Protein AF-A0A7V5APV3-F1 (afdb_monomer)

Radius of gyration: 36.79 Å; Cα contacts (8 Å, |Δi|>4): 533; chains: 1; bounding box: 83×52×108 Å

Nearest PDB structures (foldseek):
  2hsb-assembly1_A  TM=5.739E-01  e=4.051E-02  Archaeoglobus fulgidus
  3agt-assembly1_A  TM=6.136E-01  e=3.868E-01  Nitratidesulfovibrio vulgaris
  3waq-assembly1_A  TM=5.981E-01  e=8.206E-01  Nitratidesulfovibrio vulgaris str. Hildenborough

Solvent-accessible surface area (backbone atoms only — not comparable to full-atom values): 19950 Å² total; per-residue (Å²): 120,49,81,63,59,71,47,81,44,64,45,82,91,48,96,58,36,32,39,34,35,44,35,33,34,39,30,42,55,37,34,42,39,83,76,46,56,50,42,31,35,22,40,78,89,66,48,79,50,30,54,42,42,68,48,90,61,64,93,84,66,85,83,58,78,43,55,48,53,100,64,83,89,46,79,38,81,44,75,47,44,30,37,28,60,44,51,70,71,39,51,54,50,50,50,59,52,16,63,52,33,95,75,36,38,44,51,36,22,37,36,35,35,38,35,29,43,31,49,44,24,31,52,42,83,43,79,81,77,80,62,64,89,92,52,87,62,76,95,65,64,60,81,96,43,67,88,61,79,92,82,90,78,88,88,45,89,95,79,55,77,84,88,68,76,44,77,45,79,34,30,79,95,44,96,54,46,66,45,81,46,77,49,76,42,80,58,50,73,42,76,43,52,32,68,51,42,53,70,60,33,26,56,58,55,66,75,48,87,80,85,88,77,91,78,66,78,75,83,81,82,78,81,56,72,69,40,54,38,50,48,53,30,50,56,31,50,53,51,23,49,57,28,54,46,73,64,39,29,52,56,24,38,37,38,46,27,58,32,29,49,48,52,53,78,38,47,71,61,51,39,52,51,44,37,72,72,71,42,56,67,67,64,34,52,53,52,53,53,47,40,50,51,51,29,57,54,23,47,60,69,67,45,62,49,46,100,84,70,43,75,47,82,84,78,80,58,46,67,68,57,27,52,50,52,52,52,50,52,52,51,51,54,32,52,53,49,55,48,52,56,51,59,63,70,75,107

Structure (mmCIF, N/CA/C/O backbone):
data_AF-A0A7V5APV3-F1
#
_entry.id   AF-A0A7V5APV3-F1
#
loop_
_atom_site.group_PDB
_atom_site.id
_atom_site.type_symbol
_atom_site.label_atom_id
_atom_site.label_alt_id
_atom_site.label_comp_id
_atom_site.label_asym_id
_atom_site.label_entity_id
_atom_site.label_seq_id
_atom_site.pdbx_PDB_ins_code
_atom_site.Cartn_x
_atom_site.Cartn_y
_atom_site.Cartn_z
_atom_site.occupancy
_atom_site.B_iso_or_equiv
_atom_site.auth_seq_id
_atom_site.auth_comp_id
_atom_site.auth_asym_id
_atom_site.auth_atom_id
_atom_site.pdbx_PDB_model_num
ATOM 1 N N . MET A 1 1 ? 20.517 7.720 -19.952 1.00 84.81 1 MET A N 1
ATOM 2 C CA . MET A 1 1 ? 19.1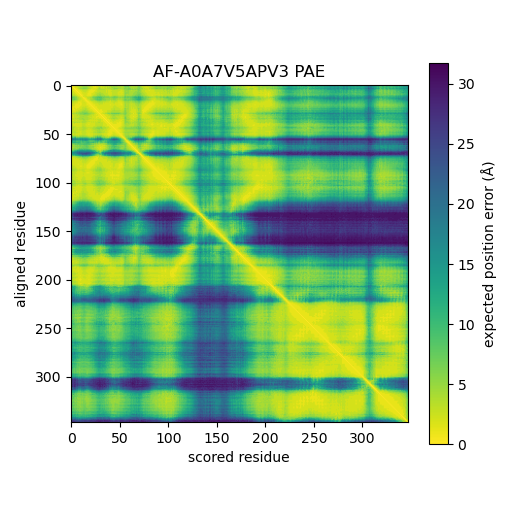42 7.459 -19.477 1.00 84.81 1 MET A CA 1
ATOM 3 C C . MET A 1 1 ? 18.972 7.798 -17.995 1.00 84.81 1 MET A C 1
ATOM 5 O O . MET A 1 1 ? 19.809 7.408 -17.184 1.00 84.81 1 MET A O 1
ATOM 9 N N . GLN A 1 2 ? 17.878 8.473 -17.630 1.00 90.31 2 GLN A N 1
ATOM 10 C CA . GLN A 1 2 ? 17.486 8.760 -16.244 1.00 90.31 2 GLN A CA 1
ATOM 11 C C . GLN A 1 2 ? 16.042 8.315 -15.985 1.00 90.31 2 GLN A C 1
ATOM 13 O O . GLN A 1 2 ? 15.159 8.560 -16.799 1.00 90.31 2 GLN A O 1
ATOM 18 N N . ILE A 1 3 ? 15.804 7.683 -14.834 1.00 89.62 3 ILE A N 1
ATOM 19 C CA . ILE A 1 3 ? 14.466 7.274 -14.383 1.00 89.62 3 ILE A CA 1
ATOM 20 C C . ILE A 1 3 ? 13.898 8.380 -13.492 1.00 89.62 3 ILE A C 1
ATOM 22 O O . ILE A 1 3 ? 14.496 8.728 -12.468 1.00 89.62 3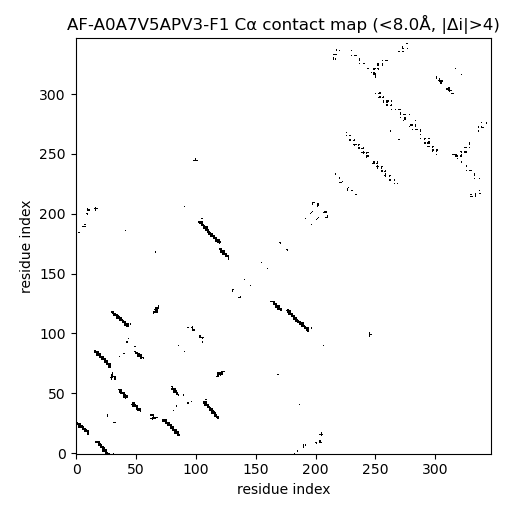 ILE A O 1
ATOM 26 N N . GLY A 1 4 ? 12.762 8.931 -13.906 1.00 89.56 4 GLY A N 1
ATOM 27 C CA . GLY A 1 4 ? 12.052 10.024 -13.258 1.00 89.56 4 GLY A CA 1
ATOM 28 C C . GLY A 1 4 ? 10.973 9.548 -12.285 1.00 89.56 4 GLY A C 1
ATOM 29 O O . GLY A 1 4 ? 11.208 8.680 -11.437 1.00 89.56 4 GLY A O 1
ATOM 30 N N . LYS A 1 5 ? 9.803 10.189 -12.371 1.00 91.81 5 LYS A N 1
ATOM 31 C CA . LYS A 1 5 ? 8.637 9.918 -11.526 1.00 91.81 5 LYS A CA 1
ATOM 32 C C . LYS A 1 5 ? 7.998 8.572 -11.889 1.00 91.81 5 LYS A C 1
ATOM 34 O O . LYS A 1 5 ? 8.018 8.161 -13.046 1.00 91.81 5 LYS A O 1
ATOM 39 N N . ILE A 1 6 ? 7.424 7.916 -10.883 1.00 94.25 6 ILE A N 1
ATOM 40 C CA . ILE A 1 6 ? 6.601 6.715 -11.035 1.00 94.25 6 ILE A CA 1
ATOM 41 C C . ILE A 1 6 ? 5.234 7.013 -10.424 1.00 94.25 6 ILE A C 1
ATOM 43 O O . ILE A 1 6 ? 5.159 7.433 -9.269 1.00 94.25 6 ILE A O 1
ATOM 47 N N . GLU A 1 7 ? 4.169 6.798 -11.189 1.00 94.44 7 GLU A N 1
ATOM 48 C CA . GLU A 1 7 ? 2.787 6.883 -10.711 1.00 94.44 7 GLU A CA 1
ATOM 49 C C . GLU A 1 7 ? 2.129 5.507 -10.768 1.00 94.44 7 GLU A C 1
ATOM 51 O O . GLU A 1 7 ? 2.224 4.831 -11.788 1.00 94.44 7 GLU A O 1
ATOM 56 N N . ALA A 1 8 ? 1.456 5.101 -9.692 1.00 95.81 8 ALA A N 1
ATOM 57 C CA . ALA A 1 8 ? 0.653 3.881 -9.651 1.00 95.81 8 ALA A CA 1
ATOM 58 C C . ALA A 1 8 ? -0.830 4.209 -9.842 1.00 95.81 8 ALA A C 1
ATOM 60 O O . ALA A 1 8 ? -1.296 5.235 -9.345 1.00 95.81 8 ALA A O 1
ATOM 61 N N . LYS A 1 9 ? -1.550 3.340 -10.560 1.00 95.38 9 LYS A N 1
ATOM 62 C CA . LYS A 1 9 ? -3.002 3.411 -10.795 1.00 95.38 9 LYS A CA 1
ATOM 63 C C . LYS A 1 9 ? -3.587 1.991 -10.866 1.00 95.38 9 LYS A C 1
ATOM 65 O O . LYS A 1 9 ? -2.899 1.089 -11.351 1.00 95.38 9 LYS A O 1
ATOM 70 N N . PRO A 1 10 ? -4.827 1.749 -10.413 1.00 95.38 10 PRO A N 1
ATOM 71 C CA . PRO A 1 10 ? -5.500 0.474 -10.643 1.00 95.38 10 PRO A CA 1
ATOM 72 C C . PRO A 1 10 ? -6.002 0.382 -12.095 1.00 95.38 10 PRO A C 1
ATOM 74 O O . PRO A 1 10 ? -6.297 1.396 -12.729 1.00 95.38 10 PRO A O 1
ATOM 77 N N . VAL A 1 11 ? -6.108 -0.830 -12.643 1.00 94.06 11 VAL A N 1
ATOM 78 C CA . VAL A 1 11 ? -6.676 -1.060 -13.985 1.00 94.06 11 VAL A CA 1
ATOM 79 C C . VAL A 1 11 ? -8.182 -1.334 -13.877 1.00 94.06 11 VAL A C 1
ATOM 81 O O . VAL A 1 11 ? -8.594 -2.423 -13.490 1.00 94.06 11 VAL A O 1
ATOM 84 N N . GLU A 1 12 ? -9.016 -0.358 -14.248 1.00 89.00 12 GLU A N 1
ATOM 85 C CA . GLU A 1 12 ? -10.479 -0.384 -14.027 1.00 89.00 12 GLU A CA 1
ATOM 86 C C . GLU A 1 12 ? -11.248 -1.444 -14.841 1.00 89.00 12 GLU A C 1
ATOM 88 O O . GLU A 1 12 ? -12.328 -1.870 -14.439 1.00 89.00 12 GLU A O 1
ATOM 93 N N . ASN A 1 13 ? -10.698 -1.905 -15.968 1.00 86.25 13 ASN A N 1
ATOM 94 C CA . ASN A 1 13 ? -11.371 -2.820 -16.902 1.00 86.25 13 ASN A CA 1
ATOM 95 C C . ASN A 1 13 ? -10.676 -4.184 -17.009 1.00 86.25 13 ASN A C 1
ATOM 97 O O . ASN A 1 13 ? -10.605 -4.764 -18.094 1.00 86.25 13 ASN A O 1
ATOM 101 N N . SER A 1 14 ? -10.149 -4.697 -15.895 1.00 86.38 14 SER A N 1
ATOM 102 C CA . SER A 1 14 ? -9.529 -6.022 -15.847 1.00 86.38 14 SER A CA 1
ATOM 103 C C . SER A 1 14 ? -10.345 -7.007 -15.011 1.00 86.38 14 SER A C 1
ATOM 105 O O . SER A 1 14 ? -10.949 -6.665 -13.994 1.00 86.38 14 SER A O 1
ATOM 107 N N . ILE A 1 15 ? -10.389 -8.265 -15.459 1.00 85.75 15 ILE A N 1
ATOM 108 C CA . ILE A 1 15 ? -10.985 -9.358 -14.676 1.00 85.75 15 ILE A CA 1
ATOM 109 C C . ILE A 1 15 ? -10.107 -9.648 -13.456 1.00 85.75 15 ILE A C 1
ATOM 111 O O . ILE A 1 15 ? -10.636 -9.909 -12.371 1.00 85.75 15 ILE A O 1
ATOM 115 N N . ASN A 1 16 ? -8.788 -9.593 -13.653 1.00 87.88 16 ASN A N 1
ATOM 116 C CA . ASN A 1 16 ? -7.793 -9.817 -12.620 1.00 87.88 16 ASN A CA 1
ATOM 117 C C . ASN A 1 16 ? -7.399 -8.476 -11.989 1.00 87.88 16 ASN A C 1
ATOM 119 O O . ASN A 1 16 ? -7.243 -7.494 -12.711 1.00 87.88 16 ASN A O 1
ATOM 123 N N . PRO A 1 17 ? -7.197 -8.413 -10.665 1.00 93.56 17 PRO A N 1
ATOM 124 C CA . PRO A 1 17 ? -6.637 -7.228 -10.033 1.00 93.56 17 PRO A CA 1
ATOM 125 C C . PRO A 1 17 ? -5.263 -6.905 -10.629 1.00 93.56 17 PRO A C 1
ATOM 127 O O . PRO A 1 17 ? -4.337 -7.711 -10.559 1.00 93.56 17 PRO A O 1
ATOM 130 N N . GLU A 1 18 ? -5.126 -5.731 -11.233 1.00 94.81 18 GLU A N 1
ATOM 131 C CA . GLU A 1 18 ? -3.910 -5.313 -11.928 1.00 94.81 18 GLU A CA 1
ATOM 132 C C . GLU A 1 18 ? -3.555 -3.880 -11.541 1.00 94.81 18 GLU A C 1
ATOM 134 O O . GLU A 1 18 ? -4.399 -2.981 -11.559 1.00 94.81 18 GLU A O 1
ATOM 139 N N . MET A 1 19 ? -2.286 -3.665 -11.199 1.00 94.81 19 MET A N 1
ATOM 140 C CA . MET A 1 19 ? -1.720 -2.333 -11.012 1.00 94.81 19 MET A CA 1
ATOM 141 C C . MET A 1 19 ? -0.978 -1.901 -12.266 1.00 94.81 19 MET A C 1
ATOM 143 O O . MET A 1 19 ? -0.134 -2.636 -12.769 1.00 94.81 19 MET A O 1
ATOM 147 N N . MET A 1 20 ? -1.238 -0.688 -12.732 1.00 95.19 20 MET A N 1
ATOM 148 C CA . MET A 1 20 ? -0.465 -0.031 -13.775 1.00 95.19 20 MET A CA 1
ATOM 149 C C . MET A 1 20 ? 0.500 0.969 -13.141 1.00 95.19 20 MET A C 1
ATOM 151 O O . MET A 1 20 ? 0.112 1.750 -12.272 1.00 95.19 20 MET A O 1
ATOM 155 N N . PHE A 1 21 ? 1.741 0.974 -13.613 1.00 94.81 21 PHE A N 1
ATOM 156 C CA . PHE A 1 21 ? 2.737 1.975 -13.262 1.00 94.81 21 PHE A CA 1
ATOM 157 C C . PHE A 1 21 ? 3.137 2.761 -14.505 1.00 94.81 21 PHE A C 1
ATOM 159 O O . PHE A 1 21 ? 3.535 2.180 -15.515 1.00 94.81 21 PHE A O 1
ATOM 166 N N . GLU A 1 22 ? 3.044 4.083 -14.419 1.00 94.19 22 GLU A N 1
ATOM 167 C CA . GLU A 1 22 ? 3.529 5.014 -15.434 1.00 94.19 22 GLU A CA 1
ATOM 168 C C . GLU A 1 22 ? 4.912 5.511 -15.000 1.00 94.19 22 GLU A C 1
ATOM 170 O O . GLU A 1 22 ? 5.047 6.185 -13.978 1.00 94.19 22 GLU A O 1
ATOM 175 N N . ILE A 1 23 ? 5.945 5.123 -15.749 1.00 93.31 23 ILE A N 1
ATOM 176 C CA . ILE A 1 23 ? 7.352 5.396 -15.445 1.00 93.31 23 ILE A CA 1
ATOM 177 C C . ILE A 1 23 ? 7.867 6.449 -16.423 1.00 93.31 23 ILE A C 1
ATOM 179 O O . ILE A 1 23 ? 7.938 6.206 -17.628 1.00 93.31 23 ILE A O 1
ATOM 183 N N . GLU A 1 24 ? 8.265 7.608 -15.905 1.00 93.19 24 GLU A N 1
ATOM 184 C CA . GLU A 1 24 ? 8.941 8.635 -16.696 1.00 93.19 24 GLU A CA 1
ATOM 185 C C . GLU A 1 24 ? 10.408 8.242 -16.912 1.00 93.19 24 GLU A C 1
ATOM 187 O O . GLU A 1 24 ? 11.147 7.992 -15.956 1.00 93.19 24 GLU A O 1
ATOM 192 N N . ILE A 1 25 ? 10.846 8.209 -18.168 1.00 92.12 25 ILE A N 1
ATOM 193 C CA . ILE A 1 25 ? 12.237 7.973 -18.550 1.00 92.12 25 ILE A CA 1
ATOM 194 C C . ILE A 1 25 ? 12.716 9.119 -19.429 1.00 92.12 25 ILE A C 1
ATOM 196 O O . ILE A 1 25 ? 12.113 9.421 -20.455 1.00 92.12 25 ILE A O 1
ATOM 200 N N . THR A 1 26 ? 13.842 9.716 -19.052 1.00 94.00 26 THR A N 1
ATOM 201 C CA . THR A 1 26 ? 14.566 10.670 -19.891 1.00 94.00 26 THR A CA 1
ATOM 202 C C . THR A 1 26 ? 15.670 9.939 -20.646 1.00 94.00 26 THR A C 1
ATOM 204 O O . THR A 1 26 ? 16.541 9.306 -20.034 1.00 94.00 26 THR A O 1
ATOM 207 N N . ILE A 1 27 ? 15.639 10.038 -21.971 1.00 92.19 27 ILE A N 1
ATOM 208 C CA . ILE A 1 27 ? 16.620 9.455 -22.889 1.00 92.19 27 ILE A CA 1
ATOM 209 C C . ILE A 1 27 ? 17.354 10.550 -23.661 1.00 92.19 27 ILE A C 1
ATOM 211 O O . ILE A 1 27 ? 16.855 11.665 -23.821 1.00 92.19 27 ILE A O 1
ATOM 215 N N . GLN A 1 28 ? 18.538 10.220 -24.167 1.00 91.81 28 GLN A N 1
ATOM 216 C CA . GLN A 1 28 ? 19.204 11.034 -25.183 1.00 91.81 28 GLN A CA 1
ATOM 217 C C . GLN A 1 28 ? 18.581 10.728 -26.549 1.00 91.81 28 GLN A C 1
ATOM 219 O 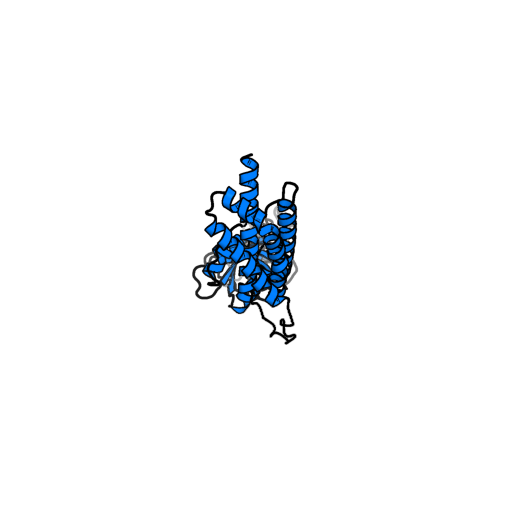O . GLN A 1 28 ? 18.763 9.634 -27.093 1.00 91.81 28 GLN A O 1
ATOM 224 N N . LYS A 1 29 ? 17.836 11.688 -27.101 1.00 89.81 29 LYS A N 1
ATOM 225 C CA . LYS A 1 29 ? 17.100 11.530 -28.358 1.00 89.81 29 LYS A CA 1
ATOM 226 C C . LYS A 1 29 ? 18.050 11.168 -29.495 1.00 89.81 29 LYS A C 1
ATOM 228 O O . LYS A 1 29 ? 19.083 11.809 -29.676 1.00 89.81 29 LYS A O 1
ATOM 233 N N . GLY A 1 30 ? 17.706 10.128 -30.251 1.00 88.75 30 GLY A N 1
ATOM 234 C CA . GLY A 1 30 ? 18.542 9.620 -31.339 1.00 88.75 30 GLY A CA 1
ATOM 235 C C . GLY A 1 30 ? 19.746 8.787 -30.885 1.00 88.75 30 GLY A C 1
ATOM 236 O O . GLY A 1 30 ? 20.433 8.231 -31.730 1.00 88.75 30 GLY A O 1
ATOM 237 N N . TYR A 1 31 ? 20.030 8.666 -29.587 1.00 90.44 31 TYR A N 1
ATOM 238 C CA . TYR A 1 31 ? 21.227 7.964 -29.100 1.00 90.44 31 TYR A CA 1
ATOM 239 C C . TYR A 1 31 ? 20.927 6.835 -28.125 1.00 90.44 31 TYR A C 1
ATOM 241 O O . TYR A 1 31 ? 21.751 5.933 -27.988 1.00 90.44 31 TYR A O 1
ATOM 249 N N . GLU A 1 32 ? 19.769 6.870 -27.473 1.00 91.69 32 GLU A N 1
ATOM 250 C CA . GLU A 1 32 ? 19.306 5.863 -26.527 1.00 91.69 32 GLU A CA 1
ATOM 251 C C . GLU A 1 32 ? 17.876 5.445 -26.889 1.00 91.69 32 GLU A C 1
ATOM 253 O O . GLU A 1 32 ? 16.998 6.294 -27.022 1.00 91.69 32 GLU A O 1
ATOM 258 N N . VAL A 1 33 ? 17.627 4.140 -27.006 1.00 91.94 33 VAL A N 1
ATOM 259 C CA . VAL A 1 33 ? 16.283 3.582 -27.222 1.00 91.94 33 VAL A CA 1
ATOM 260 C C . VAL A 1 33 ? 15.994 2.530 -26.151 1.00 91.94 33 VAL A C 1
ATOM 262 O O . VAL A 1 33 ? 16.724 1.540 -26.078 1.00 91.94 33 VAL A O 1
ATOM 265 N N . PRO A 1 34 ? 14.966 2.700 -25.301 1.00 91.50 34 PRO A N 1
ATOM 266 C CA . PRO A 1 34 ? 14.542 1.653 -24.380 1.00 91.50 34 PRO A CA 1
ATOM 267 C C . PRO A 1 34 ? 13.943 0.484 -25.170 1.00 91.50 34 PRO A C 1
ATOM 269 O O . PRO A 1 34 ? 13.130 0.683 -26.068 1.00 91.50 34 PRO A O 1
ATOM 272 N N . LEU A 1 35 ? 14.381 -0.730 -24.847 1.00 89.94 35 LEU A N 1
ATOM 273 C CA . LEU A 1 35 ? 13.960 -1.972 -25.499 1.00 89.94 35 LEU A CA 1
ATOM 274 C C . LEU A 1 35 ? 13.045 -2.822 -24.624 1.00 89.94 35 LEU A C 1
ATOM 276 O O . LEU A 1 35 ? 12.226 -3.566 -25.147 1.00 89.94 35 LEU A O 1
ATOM 280 N N . GLU A 1 36 ? 13.275 -2.796 -23.314 1.00 90.19 36 GLU A N 1
ATOM 281 C CA . GLU A 1 36 ? 12.574 -3.655 -22.366 1.00 90.19 36 GLU A CA 1
ATOM 282 C C . GLU A 1 36 ? 12.618 -3.027 -20.978 1.00 90.19 36 GLU A C 1
ATOM 284 O O . GLU A 1 36 ? 13.672 -2.548 -20.537 1.00 90.19 36 GLU A O 1
ATOM 289 N N . ILE A 1 37 ? 11.499 -3.107 -20.263 1.00 92.25 37 ILE A N 1
ATOM 290 C CA . ILE A 1 37 ? 11.462 -2.935 -18.811 1.00 92.25 37 ILE A CA 1
ATOM 291 C C . ILE A 1 37 ? 11.057 -4.250 -18.155 1.00 92.25 37 ILE A C 1
ATOM 293 O O . ILE A 1 37 ? 9.975 -4.775 -18.412 1.00 92.25 37 ILE A O 1
ATOM 297 N N . ALA A 1 38 ? 11.896 -4.749 -17.248 1.00 93.12 38 ALA A N 1
ATOM 298 C CA . ALA A 1 38 ? 11.608 -5.962 -16.493 1.00 93.12 38 ALA A CA 1
ATOM 299 C C . ALA A 1 38 ? 11.994 -5.812 -15.021 1.00 93.12 38 ALA A C 1
ATOM 301 O O . ALA A 1 38 ? 12.966 -5.144 -14.664 1.00 93.12 38 ALA A O 1
ATOM 302 N N . GLY A 1 39 ? 11.217 -6.448 -14.148 1.00 95.44 39 GLY A N 1
ATOM 303 C CA . GLY A 1 39 ? 11.386 -6.309 -12.710 1.00 95.44 39 GLY A CA 1
ATOM 304 C C . GLY A 1 39 ? 10.224 -6.866 -11.905 1.00 95.44 39 GLY A C 1
ATOM 305 O O . GLY A 1 39 ? 9.447 -7.708 -12.367 1.00 95.44 39 GLY A O 1
ATOM 306 N N . CYS A 1 40 ? 10.102 -6.382 -10.677 1.00 96.94 40 CYS A N 1
ATOM 307 C CA . CYS A 1 40 ? 9.052 -6.780 -9.760 1.00 96.94 40 CYS A CA 1
ATOM 308 C C . CYS A 1 40 ? 8.629 -5.648 -8.827 1.00 96.94 40 CYS A C 1
ATOM 310 O O . CYS A 1 40 ? 9.344 -4.666 -8.620 1.00 96.94 40 CYS A O 1
ATOM 312 N N . ILE A 1 41 ? 7.442 -5.825 -8.259 1.00 97.44 41 ILE A N 1
ATOM 313 C CA . ILE A 1 41 ? 6.944 -5.012 -7.161 1.00 97.44 41 ILE A CA 1
ATOM 314 C C . ILE A 1 41 ? 7.196 -5.769 -5.862 1.00 97.44 41 ILE A C 1
ATOM 316 O O . ILE A 1 41 ? 6.931 -6.974 -5.757 1.00 97.44 41 ILE A O 1
ATOM 320 N N . LEU A 1 42 ? 7.701 -5.040 -4.879 1.00 97.44 42 LEU A N 1
ATOM 321 C CA . LEU A 1 42 ? 7.946 -5.489 -3.523 1.00 97.44 42 LEU A CA 1
ATOM 322 C C . LEU A 1 42 ? 7.003 -4.751 -2.567 1.00 97.44 42 LEU A C 1
ATOM 324 O O . LEU A 1 42 ? 6.735 -3.561 -2.746 1.00 97.44 42 LEU A O 1
ATOM 328 N N . SER A 1 43 ? 6.533 -5.445 -1.540 1.00 96.62 43 SER A N 1
ATOM 329 C CA . SER A 1 43 ? 5.856 -4.851 -0.388 1.00 96.62 43 SER A CA 1
ATOM 330 C C . SER A 1 43 ? 6.844 -4.137 0.543 1.00 96.62 43 SER A C 1
ATOM 332 O O . SER A 1 43 ? 8.065 -4.236 0.381 1.00 96.62 43 SER A O 1
ATOM 334 N N . GLU A 1 44 ? 6.322 -3.414 1.536 1.00 94.25 44 GLU A N 1
ATOM 335 C CA . GLU A 1 44 ? 7.119 -2.674 2.524 1.00 94.25 44 GLU A CA 1
ATOM 336 C C . GLU A 1 44 ? 8.143 -3.553 3.267 1.00 94.25 44 GLU A C 1
ATOM 338 O O . GLU A 1 44 ? 9.282 -3.141 3.495 1.00 94.25 44 GLU A O 1
ATOM 343 N N . ASP A 1 45 ? 7.778 -4.800 3.565 1.00 95.25 45 ASP A N 1
ATOM 344 C CA . ASP A 1 45 ? 8.639 -5.811 4.188 1.00 95.25 45 ASP A CA 1
ATOM 345 C C . ASP A 1 45 ? 9.596 -6.514 3.199 1.00 95.25 45 ASP A C 1
ATOM 347 O O . ASP A 1 45 ? 10.304 -7.451 3.565 1.00 95.25 45 ASP A O 1
ATOM 351 N N . ASN A 1 46 ? 9.702 -6.012 1.964 1.00 94.94 46 ASN A N 1
ATOM 352 C CA . ASN A 1 46 ? 10.532 -6.522 0.866 1.00 94.94 46 ASN A CA 1
ATOM 353 C C . ASN A 1 46 ? 10.122 -7.898 0.319 1.00 94.94 46 ASN A C 1
ATOM 355 O O . ASN A 1 46 ? 10.924 -8.547 -0.359 1.00 94.94 46 ASN A O 1
ATOM 359 N N . MET A 1 47 ? 8.891 -8.347 0.562 1.00 96.38 47 MET A N 1
ATOM 360 C CA . MET A 1 47 ? 8.371 -9.534 -0.113 1.00 96.38 47 MET A CA 1
ATOM 361 C C . MET A 1 47 ? 7.951 -9.202 -1.543 1.00 96.38 47 MET A C 1
ATOM 363 O O . MET A 1 47 ? 7.383 -8.153 -1.829 1.00 96.38 47 MET A O 1
ATOM 367 N N . LYS A 1 48 ? 8.224 -10.112 -2.477 1.00 96.69 48 LYS A N 1
ATOM 368 C CA . LYS A 1 48 ? 7.810 -9.946 -3.870 1.00 96.69 48 LYS A CA 1
ATOM 369 C C . LYS A 1 48 ? 6.317 -10.218 -4.018 1.00 96.69 48 LYS A C 1
ATOM 371 O O . LYS A 1 48 ? 5.882 -11.342 -3.776 1.00 96.69 48 LYS A O 1
ATOM 376 N N . ILE A 1 49 ? 5.568 -9.221 -4.488 1.00 96.31 49 ILE A N 1
ATOM 377 C CA . ILE A 1 49 ? 4.116 -9.327 -4.685 1.00 96.31 49 ILE A CA 1
ATOM 378 C C . ILE A 1 49 ? 3.729 -9.618 -6.141 1.00 96.31 49 ILE A C 1
ATOM 380 O O . ILE A 1 49 ? 2.779 -10.361 -6.376 1.00 96.31 49 ILE A O 1
ATOM 384 N N . ALA A 1 50 ? 4.480 -9.099 -7.120 1.00 96.81 50 ALA A N 1
ATOM 385 C CA . ALA A 1 50 ? 4.200 -9.302 -8.544 1.00 96.81 50 ALA A CA 1
ATOM 386 C C . ALA A 1 50 ? 5.432 -9.072 -9.428 1.00 96.81 50 ALA A C 1
ATOM 388 O O . ALA A 1 50 ? 6.360 -8.361 -9.047 1.00 96.81 50 ALA A O 1
ATOM 389 N N . ASN A 1 51 ? 5.430 -9.660 -10.627 1.00 96.81 51 ASN A N 1
ATOM 390 C CA . ASN A 1 51 ? 6.311 -9.232 -11.718 1.00 96.81 51 ASN A CA 1
ATOM 391 C C . ASN A 1 51 ? 5.666 -8.060 -12.456 1.00 96.81 51 ASN A C 1
ATOM 393 O O . ASN A 1 51 ? 4.440 -7.992 -12.522 1.00 96.81 51 ASN A O 1
ATOM 397 N N . ILE A 1 52 ? 6.487 -7.192 -13.042 1.00 95.06 52 ILE A N 1
ATOM 398 C CA . ILE A 1 52 ? 5.999 -6.192 -13.993 1.00 95.06 52 ILE A CA 1
ATOM 399 C C . ILE A 1 52 ? 6.124 -6.725 -15.417 1.00 95.06 52 ILE A C 1
ATOM 401 O O . ILE A 1 52 ? 7.094 -7.408 -15.749 1.00 95.06 52 ILE A O 1
ATOM 405 N N . TYR A 1 53 ? 5.145 -6.386 -16.241 1.00 90.44 53 TYR A N 1
ATOM 406 C CA . TYR A 1 53 ? 5.098 -6.694 -17.660 1.00 90.44 53 TYR A CA 1
ATOM 407 C C . TYR A 1 53 ? 4.942 -5.390 -18.426 1.00 90.44 53 TYR A C 1
ATOM 409 O O . TYR A 1 53 ? 4.094 -4.564 -18.091 1.00 90.44 53 TYR A O 1
ATOM 417 N N . GLU A 1 54 ? 5.772 -5.190 -19.440 1.00 84.06 54 GLU A N 1
ATOM 418 C CA . GLU A 1 54 ? 5.649 -4.031 -20.309 1.00 84.06 54 GLU A CA 1
ATOM 419 C C . GLU A 1 54 ? 4.367 -4.120 -21.139 1.00 84.06 54 GLU A C 1
ATOM 421 O O . GLU A 1 54 ? 4.054 -5.152 -21.736 1.00 84.06 54 GLU A O 1
ATOM 426 N N . THR A 1 55 ? 3.626 -3.017 -21.175 1.00 75.25 55 THR A N 1
ATOM 427 C CA . THR A 1 55 ? 2.475 -2.865 -22.065 1.00 75.25 55 THR A CA 1
ATOM 428 C C . THR A 1 55 ? 2.944 -2.055 -23.258 1.00 75.25 55 THR A C 1
ATOM 430 O O . THR A 1 55 ? 3.534 -0.993 -23.063 1.00 75.25 55 THR A O 1
ATOM 433 N N . ILE A 1 56 ? 2.698 -2.551 -24.477 1.00 57.22 56 ILE A N 1
ATOM 434 C CA . ILE A 1 56 ? 3.144 -1.891 -25.712 1.00 57.22 56 ILE A CA 1
ATOM 435 C C . ILE A 1 56 ? 2.668 -0.440 -25.694 1.00 57.22 56 ILE A C 1
ATOM 437 O O . ILE A 1 56 ? 1.471 -0.148 -25.735 1.00 57.22 56 ILE A O 1
ATOM 441 N N . ASN A 1 57 ? 3.642 0.453 -25.605 1.00 61.34 57 ASN A N 1
ATOM 442 C CA . ASN A 1 57 ? 3.432 1.877 -25.521 1.00 61.34 57 ASN A CA 1
ATOM 443 C C . ASN A 1 57 ? 3.406 2.453 -26.937 1.00 61.34 57 ASN A C 1
ATOM 445 O O . ASN A 1 57 ? 4.266 2.103 -27.738 1.00 61.34 57 ASN A O 1
ATOM 449 N N . GLU A 1 58 ? 2.413 3.295 -27.236 1.00 67.12 58 GLU A N 1
ATOM 450 C CA . GLU A 1 58 ? 2.282 4.056 -28.490 1.00 67.12 58 GLU A CA 1
ATOM 451 C C . GLU A 1 58 ? 2.781 3.291 -29.735 1.00 67.12 58 GLU A C 1
ATOM 453 O O . GLU A 1 58 ? 3.841 3.619 -30.264 1.00 67.12 58 GLU A O 1
ATOM 458 N N . PRO A 1 59 ? 2.036 2.295 -30.254 1.00 65.00 59 PRO A N 1
ATOM 459 C CA . PRO A 1 59 ? 2.515 1.403 -31.322 1.00 65.00 59 PRO A CA 1
ATOM 460 C C . PRO A 1 59 ? 2.949 2.123 -32.612 1.00 65.00 59 PRO A C 1
ATOM 462 O O . PRO A 1 59 ? 3.606 1.530 -33.461 1.00 65.00 59 PRO A O 1
ATOM 465 N N . ASN A 1 60 ? 2.590 3.401 -32.758 1.00 72.12 60 ASN A N 1
ATOM 466 C CA . ASN A 1 60 ? 2.926 4.241 -33.903 1.00 72.12 60 ASN A CA 1
ATOM 467 C C . ASN A 1 60 ? 4.153 5.141 -33.672 1.00 72.12 60 ASN A C 1
ATOM 469 O O . ASN A 1 60 ? 4.524 5.896 -34.571 1.00 72.12 60 ASN A O 1
ATOM 473 N N . ARG A 1 61 ? 4.767 5.121 -32.484 1.00 80.06 61 ARG A N 1
ATOM 474 C CA . ARG A 1 61 ? 5.940 5.939 -32.180 1.00 80.06 61 ARG A CA 1
ATOM 475 C C . ARG A 1 61 ? 7.203 5.226 -32.640 1.00 80.06 61 ARG A C 1
ATOM 477 O O . ARG A 1 61 ? 7.608 4.219 -32.070 1.00 80.06 61 ARG A O 1
ATOM 484 N N . SER A 1 62 ? 7.840 5.784 -33.664 1.00 81.94 62 SER A N 1
ATOM 485 C CA . SER A 1 62 ? 9.179 5.371 -34.077 1.00 81.94 62 SER A CA 1
ATOM 486 C C . SER A 1 62 ? 10.212 6.019 -33.159 1.00 81.94 62 SER A C 1
ATOM 488 O O . SER A 1 62 ? 10.215 7.241 -33.000 1.00 81.94 62 SER A O 1
ATOM 490 N N . LEU A 1 63 ? 11.078 5.204 -32.558 1.00 86.69 63 LEU A N 1
ATOM 491 C CA . LEU A 1 63 ? 12.292 5.662 -31.893 1.00 86.69 63 LEU A CA 1
ATOM 492 C C . LEU A 1 63 ? 13.477 5.298 -32.782 1.00 86.69 63 LEU A C 1
ATOM 494 O O . LEU A 1 63 ? 13.614 4.153 -33.213 1.00 86.69 63 LEU A O 1
ATOM 498 N N . GLU A 1 64 ? 14.324 6.278 -33.062 1.00 86.69 64 GLU A N 1
ATOM 499 C CA . GLU A 1 64 ? 15.432 6.131 -33.999 1.00 86.69 64 GLU A CA 1
ATOM 500 C C . GLU A 1 64 ? 16.769 6.151 -33.263 1.00 86.69 64 GLU A C 1
ATOM 502 O O . GLU A 1 64 ? 16.937 6.840 -32.254 1.00 86.69 64 GLU A O 1
ATOM 507 N N . LEU A 1 65 ? 17.734 5.403 -33.799 1.00 88.56 65 LEU A N 1
ATOM 508 C CA . LEU A 1 65 ? 19.139 5.528 -33.436 1.00 88.56 65 LEU A CA 1
ATOM 509 C C . LEU A 1 65 ? 19.903 6.161 -34.590 1.00 88.56 65 LEU A C 1
ATOM 511 O O . LEU A 1 65 ? 19.905 5.660 -35.713 1.00 88.56 65 LEU A O 1
ATOM 515 N N . SER A 1 66 ? 20.603 7.231 -34.262 1.00 87.50 66 SER A N 1
ATOM 516 C CA . SER A 1 66 ? 21.417 8.040 -35.146 1.00 87.50 66 SER A CA 1
ATOM 517 C C . SER A 1 66 ? 22.885 7.905 -34.766 1.00 87.50 66 SER A C 1
ATOM 519 O O . SER A 1 66 ? 23.252 7.597 -33.627 1.00 87.50 66 SER A O 1
ATOM 521 N N . ALA A 1 67 ? 23.756 8.136 -35.740 1.00 85.94 67 ALA A N 1
ATOM 522 C CA . ALA A 1 67 ? 25.164 8.354 -35.458 1.00 85.94 67 ALA A CA 1
ATOM 523 C C . ALA A 1 67 ? 25.373 9.763 -34.898 1.00 85.94 67 ALA A C 1
ATOM 525 O O . ALA A 1 67 ? 24.678 10.703 -35.275 1.00 85.94 67 ALA A O 1
ATOM 526 N N . GLU A 1 68 ? 26.339 9.892 -33.999 1.00 81.19 68 GLU A N 1
ATOM 527 C CA . GLU A 1 68 ? 26.694 11.141 -33.351 1.00 81.19 68 GLU A CA 1
ATOM 528 C C . GLU A 1 68 ? 27.256 12.136 -34.362 1.00 81.19 68 GLU A C 1
ATOM 530 O O . GLU A 1 68 ? 28.325 11.919 -34.936 1.00 81.19 68 GLU A O 1
ATOM 535 N N . ASP A 1 69 ? 26.517 13.226 -34.555 1.00 75.31 69 ASP A N 1
ATOM 536 C CA . ASP A 1 69 ? 26.935 14.430 -35.270 1.00 75.31 69 ASP A CA 1
ATOM 537 C C . ASP A 1 69 ? 27.173 15.554 -34.242 1.00 75.31 69 ASP A C 1
ATOM 539 O O . ASP A 1 69 ? 26.636 15.535 -33.137 1.00 75.31 69 ASP A O 1
ATOM 543 N N . GLN A 1 70 ? 27.966 16.567 -34.587 1.00 60.34 70 GLN A N 1
ATOM 544 C CA . GLN A 1 70 ? 28.290 17.709 -33.719 1.00 60.34 70 GLN A CA 1
ATOM 545 C C . GLN A 1 70 ? 27.072 18.597 -33.381 1.00 60.34 70 GLN A C 1
ATOM 547 O O . GLN A 1 70 ? 27.202 19.589 -32.661 1.00 60.34 70 GLN A O 1
ATOM 552 N N . ARG A 1 71 ? 25.888 18.269 -33.910 1.00 61.50 71 ARG A N 1
ATOM 553 C CA . ARG A 1 71 ? 24.629 18.985 -33.697 1.00 61.50 71 ARG A CA 1
ATOM 554 C C . ARG A 1 71 ? 23.883 18.391 -32.497 1.00 61.50 71 ARG A C 1
ATOM 556 O O . ARG A 1 71 ? 23.925 17.193 -32.257 1.00 61.50 71 ARG A O 1
ATOM 563 N N . HIS A 1 72 ? 23.260 19.284 -31.731 1.00 59.53 72 HIS A N 1
ATOM 564 C CA . HIS A 1 72 ? 22.733 19.118 -30.372 1.00 59.53 72 HIS A CA 1
ATOM 565 C C . HIS A 1 72 ? 22.286 17.710 -29.936 1.00 59.53 72 HIS A C 1
ATOM 567 O O . HIS A 1 72 ? 21.465 17.063 -30.578 1.00 59.53 72 HIS A O 1
ATOM 573 N N . ARG A 1 73 ? 22.755 17.305 -28.747 1.00 75.50 73 ARG A N 1
ATOM 574 C CA . ARG A 1 73 ? 22.148 16.234 -27.952 1.00 75.50 73 ARG A CA 1
ATOM 575 C C . ARG A 1 73 ? 20.913 16.796 -27.247 1.00 75.50 73 ARG A C 1
ATOM 577 O O . ARG A 1 73 ? 21.043 17.581 -26.311 1.00 75.50 73 ARG A O 1
ATOM 584 N N . GLU A 1 74 ? 19.736 16.438 -27.739 1.00 86.94 74 GLU A N 1
ATOM 585 C CA . GLU A 1 74 ? 18.462 16.767 -27.098 1.00 86.94 74 GLU A CA 1
ATOM 586 C C . GLU A 1 74 ? 18.053 15.649 -26.134 1.00 86.94 74 GLU A C 1
ATOM 588 O O . GLU A 1 74 ? 18.236 14.463 -26.418 1.00 86.94 74 GLU A O 1
ATOM 593 N N . GLU A 1 75 ? 17.460 16.025 -25.005 1.00 92.12 75 GLU A N 1
ATOM 594 C CA . GLU A 1 75 ? 16.799 15.075 -24.115 1.00 92.12 75 GLU A CA 1
ATOM 595 C C . GLU A 1 75 ? 15.332 14.916 -24.510 1.00 92.12 75 GLU A C 1
ATOM 597 O O . GLU A 1 75 ? 14.638 15.891 -24.798 1.00 92.12 75 GLU A O 1
ATOM 602 N N . GLU A 1 76 ? 14.848 13.679 -24.488 1.00 91.00 76 GLU A N 1
ATOM 603 C CA . GLU A 1 76 ? 13.450 13.346 -24.736 1.00 91.00 76 GLU A CA 1
ATOM 604 C C . GLU A 1 76 ? 12.877 12.589 -23.539 1.00 91.00 76 GLU A C 1
ATOM 606 O O . GLU A 1 76 ? 13.517 11.698 -22.976 1.00 91.00 76 GLU A O 1
ATOM 611 N N . LYS A 1 77 ? 11.654 12.955 -23.143 1.00 92.12 77 LYS A N 1
ATOM 612 C CA . LYS A 1 77 ? 10.912 12.287 -22.074 1.00 92.12 77 LYS A CA 1
ATOM 613 C C . LYS A 1 77 ? 9.923 11.286 -22.659 1.00 92.12 77 LYS A C 1
ATOM 615 O O . LYS A 1 77 ? 9.115 11.626 -23.524 1.00 92.12 77 LYS A O 1
ATOM 620 N N . LEU A 1 78 ? 9.967 10.070 -22.137 1.00 90.44 78 LEU A N 1
ATOM 621 C CA . LEU A 1 78 ? 9.077 8.962 -22.454 1.00 90.44 78 LEU A CA 1
ATOM 622 C C . LEU A 1 78 ? 8.289 8.579 -21.199 1.00 90.44 78 LEU A C 1
ATOM 624 O O . LEU A 1 78 ? 8.838 8.593 -20.101 1.00 90.44 78 LEU A O 1
ATOM 628 N N . ILE A 1 79 ? 7.019 8.210 -21.354 1.00 90.94 79 ILE A N 1
ATOM 629 C CA . ILE A 1 79 ? 6.213 7.619 -20.276 1.00 90.94 79 ILE A CA 1
ATOM 630 C C . ILE A 1 79 ? 5.960 6.176 -20.660 1.00 90.94 79 ILE A C 1
ATOM 632 O O . ILE A 1 79 ? 5.210 5.948 -21.599 1.00 90.94 79 ILE A O 1
ATOM 636 N N . ILE A 1 80 ? 6.562 5.218 -19.961 1.00 89.75 80 ILE A N 1
ATOM 637 C CA . ILE A 1 80 ? 6.370 3.789 -20.231 1.00 89.75 80 ILE A CA 1
ATOM 638 C C . ILE A 1 80 ? 5.382 3.214 -19.221 1.00 89.75 80 ILE A C 1
ATOM 640 O O . ILE A 1 80 ? 5.490 3.473 -18.022 1.00 89.75 80 ILE A O 1
ATOM 644 N N . LYS A 1 81 ? 4.413 2.438 -19.715 1.00 92.19 81 LYS A N 1
ATOM 645 C CA . LYS A 1 81 ? 3.367 1.819 -18.897 1.00 92.19 81 LYS A CA 1
ATOM 646 C C . LYS A 1 81 ? 3.671 0.347 -18.672 1.00 92.19 81 LYS A C 1
ATOM 648 O O . LYS A 1 81 ? 3.745 -0.432 -19.624 1.00 92.19 81 LYS A O 1
ATOM 653 N N . VAL A 1 82 ? 3.792 -0.050 -17.413 1.00 93.56 82 VAL A N 1
ATOM 654 C CA . VAL A 1 82 ? 3.969 -1.456 -17.028 1.00 93.56 82 VAL A CA 1
ATOM 655 C C . VAL A 1 82 ? 2.802 -1.920 -16.167 1.00 93.56 82 VAL A C 1
ATOM 657 O O . VAL A 1 82 ? 2.264 -1.143 -15.382 1.00 93.56 82 VAL A O 1
ATOM 660 N N . ILE A 1 83 ? 2.413 -3.183 -16.306 1.00 94.38 83 ILE A N 1
ATOM 661 C CA . ILE A 1 83 ? 1.325 -3.803 -15.548 1.00 94.38 83 ILE A CA 1
ATOM 662 C C . ILE A 1 83 ? 1.899 -4.840 -14.587 1.00 94.38 83 ILE A C 1
ATOM 664 O O . ILE A 1 83 ? 2.780 -5.620 -14.942 1.00 94.38 83 ILE A O 1
ATOM 668 N N . ALA A 1 84 ? 1.372 -4.867 -13.369 1.00 95.69 84 ALA A N 1
ATOM 669 C CA . ALA A 1 84 ? 1.668 -5.847 -12.342 1.00 95.69 84 ALA A CA 1
ATOM 670 C C . ALA A 1 84 ? 0.364 -6.548 -11.918 1.00 95.69 84 ALA A C 1
ATOM 672 O O . ALA A 1 84 ? -0.423 -5.963 -11.167 1.00 95.69 84 ALA A O 1
ATOM 673 N N . PRO A 1 85 ? 0.104 -7.781 -12.388 1.00 94.81 85 PRO A N 1
ATOM 674 C CA . PRO A 1 85 ? -1.051 -8.548 -11.946 1.00 94.81 85 PRO A CA 1
ATOM 675 C C . PRO A 1 85 ? -0.875 -8.982 -10.490 1.00 94.81 85 PRO A C 1
ATOM 677 O O . PRO A 1 85 ? 0.146 -9.564 -10.111 1.00 94.81 85 PRO A O 1
ATOM 680 N N . LEU A 1 86 ? -1.893 -8.711 -9.679 1.00 95.19 86 LEU A N 1
ATOM 681 C CA . LEU A 1 86 ? -1.962 -9.045 -8.266 1.00 95.19 86 LEU A CA 1
ATOM 682 C C . LEU A 1 86 ? -2.925 -10.213 -8.065 1.00 95.19 86 LEU A C 1
ATOM 684 O O . LEU A 1 86 ? -4.061 -10.210 -8.533 1.00 95.19 86 LEU A O 1
ATOM 688 N N . ASN A 1 87 ? -2.467 -11.227 -7.337 1.00 93.38 87 ASN A N 1
ATOM 689 C CA . ASN A 1 87 ? -3.339 -12.303 -6.881 1.00 93.38 87 ASN A CA 1
ATOM 690 C C . ASN A 1 87 ? -3.902 -11.986 -5.487 1.00 93.38 87 ASN A C 1
ATOM 692 O O . ASN A 1 87 ? -3.390 -11.117 -4.783 1.00 93.38 87 ASN A O 1
ATOM 696 N N . ASN A 1 88 ? -4.914 -12.743 -5.060 1.00 92.00 88 ASN A N 1
ATOM 697 C CA . ASN A 1 88 ? -5.569 -12.516 -3.768 1.00 92.00 88 ASN A CA 1
ATOM 698 C C . ASN A 1 88 ? -4.590 -12.572 -2.586 1.00 92.00 88 ASN A C 1
ATOM 700 O O . ASN A 1 88 ? -4.661 -11.723 -1.715 1.00 92.00 88 ASN A O 1
ATOM 704 N N . LYS A 1 89 ? -3.606 -13.485 -2.592 1.00 94.81 89 LYS A N 1
ATOM 705 C CA . LYS A 1 89 ? -2.606 -13.557 -1.511 1.00 94.81 89 LYS A CA 1
ATOM 706 C C . LYS A 1 89 ? -1.749 -12.293 -1.426 1.00 94.81 89 LYS A C 1
ATOM 708 O O . LYS A 1 89 ? -1.378 -11.884 -0.334 1.00 94.81 89 LYS A O 1
ATOM 713 N N . ALA A 1 90 ? -1.410 -11.700 -2.570 1.00 95.75 90 ALA A N 1
ATOM 714 C CA . ALA A 1 90 ? -0.680 -10.441 -2.619 1.00 95.75 90 ALA A CA 1
ATOM 715 C C . ALA A 1 90 ? -1.539 -9.286 -2.088 1.00 95.75 90 ALA A C 1
ATOM 717 O O . ALA A 1 90 ? -1.035 -8.480 -1.315 1.00 95.75 90 ALA A O 1
ATOM 718 N N . LEU A 1 91 ? -2.825 -9.234 -2.451 1.00 95.56 91 LEU A N 1
ATOM 719 C CA . LEU A 1 91 ? -3.761 -8.231 -1.931 1.00 95.56 91 LEU A CA 1
ATOM 720 C C . LEU A 1 91 ? -3.964 -8.368 -0.417 1.00 95.56 91 LEU A C 1
ATOM 722 O O . LEU A 1 91 ? -3.847 -7.375 0.292 1.00 95.56 91 LEU A O 1
ATOM 726 N N . ASP A 1 92 ? -4.168 -9.588 0.083 1.00 94.00 92 ASP A N 1
ATOM 727 C CA . ASP A 1 92 ? -4.312 -9.868 1.517 1.00 94.00 92 ASP A CA 1
ATOM 728 C C . ASP A 1 92 ? -3.053 -9.447 2.298 1.00 94.00 92 ASP A C 1
ATOM 730 O O . ASP A 1 92 ? -3.135 -8.885 3.394 1.00 94.00 92 ASP A O 1
ATOM 734 N N . HIS A 1 93 ? -1.868 -9.684 1.720 1.00 95.44 93 HIS A N 1
ATOM 735 C CA . HIS A 1 93 ? -0.595 -9.248 2.300 1.00 95.44 93 HIS A CA 1
ATOM 736 C C . HIS A 1 93 ? -0.468 -7.722 2.326 1.00 95.44 93 HIS A C 1
ATOM 738 O O . HIS A 1 93 ? -0.064 -7.160 3.342 1.00 95.44 93 HIS A O 1
ATOM 744 N N . ILE A 1 94 ? -0.850 -7.044 1.237 1.00 95.88 94 ILE A N 1
ATOM 745 C CA . ILE A 1 94 ? -0.864 -5.576 1.170 1.00 95.88 94 ILE A CA 1
ATOM 746 C C . ILE A 1 94 ? -1.809 -5.004 2.230 1.00 95.88 94 ILE A C 1
ATOM 748 O O . ILE A 1 94 ? -1.396 -4.111 2.967 1.00 95.88 94 ILE A O 1
ATOM 752 N N . GLU A 1 95 ? -3.024 -5.540 2.364 1.00 93.50 95 GLU A N 1
ATOM 753 C CA . GLU A 1 95 ? -3.982 -5.099 3.387 1.00 93.50 95 GLU A CA 1
ATOM 754 C C . GLU A 1 95 ? -3.442 -5.308 4.804 1.00 93.50 95 GLU A C 1
ATOM 756 O O . GLU A 1 95 ? -3.520 -4.408 5.637 1.00 93.50 95 GLU A O 1
ATOM 761 N N . THR A 1 96 ? -2.805 -6.451 5.065 1.00 91.25 96 THR A N 1
ATOM 762 C CA . THR A 1 96 ? -2.202 -6.738 6.376 1.00 91.25 96 THR A CA 1
ATOM 763 C C . THR A 1 96 ? -1.114 -5.725 6.744 1.00 91.25 96 THR A C 1
ATOM 765 O O . THR A 1 96 ? -0.989 -5.340 7.907 1.00 91.25 96 THR A O 1
ATOM 768 N N . LEU A 1 97 ? -0.304 -5.291 5.773 1.00 93.62 97 LEU A N 1
ATOM 769 C CA . LEU A 1 97 ? 0.714 -4.260 5.994 1.00 93.62 97 LEU A CA 1
ATOM 770 C C . LEU A 1 97 ? 0.085 -2.871 6.143 1.00 93.62 97 LEU A C 1
ATOM 772 O O . LEU A 1 97 ? 0.470 -2.119 7.038 1.00 93.62 97 LEU A O 1
ATOM 776 N N . ARG A 1 98 ? -0.919 -2.558 5.318 1.00 93.12 98 ARG A N 1
ATOM 777 C CA . ARG A 1 98 ? -1.676 -1.303 5.370 1.00 93.12 98 ARG A CA 1
ATOM 778 C C . ARG A 1 98 ? -2.294 -1.072 6.744 1.00 93.12 98 ARG A C 1
ATOM 780 O O . ARG A 1 98 ? -2.210 0.028 7.272 1.00 93.12 98 ARG A O 1
ATOM 787 N N . GLU A 1 99 ? -2.868 -2.108 7.342 1.00 87.25 99 GLU A N 1
ATOM 788 C CA . GLU A 1 99 ? -3.514 -2.043 8.660 1.00 87.25 99 GLU A CA 1
ATOM 789 C C . GLU A 1 99 ? -2.543 -1.772 9.808 1.00 87.25 99 GLU A C 1
ATOM 791 O O . GLU A 1 99 ? -2.927 -1.187 10.818 1.00 87.25 99 GLU A O 1
ATOM 796 N N . LYS A 1 100 ? -1.279 -2.169 9.649 1.00 87.50 100 LYS A N 1
ATOM 797 C CA . LYS A 1 100 ? -0.209 -1.878 10.611 1.00 87.50 100 LYS A CA 1
ATOM 798 C C . LYS A 1 100 ? 0.398 -0.493 10.406 1.00 87.50 100 LYS A C 1
ATOM 800 O O . LYS A 1 100 ? 1.109 -0.003 11.283 1.00 87.50 100 LYS A O 1
ATOM 805 N N . ASN A 1 101 ? 0.152 0.135 9.256 1.00 89.56 101 ASN A N 1
ATOM 806 C CA . ASN A 1 101 ? 0.597 1.490 8.982 1.00 89.56 101 ASN A CA 1
ATOM 807 C C . ASN A 1 101 ? -0.335 2.485 9.701 1.00 89.56 101 ASN A C 1
ATOM 809 O O . ASN A 1 101 ? -1.522 2.523 9.384 1.00 89.56 101 ASN A O 1
ATOM 813 N N . PRO A 1 102 ? 0.171 3.355 10.597 1.00 85.56 102 PRO A N 1
ATOM 814 C CA . PRO A 1 102 ? -0.660 4.326 11.317 1.00 85.56 102 PRO A CA 1
ATOM 815 C C . PRO A 1 102 ? -1.464 5.275 10.419 1.00 85.56 102 PRO A C 1
ATOM 817 O O . PRO A 1 102 ? -2.497 5.791 10.831 1.00 85.56 102 PRO A O 1
ATOM 820 N N . LYS A 1 103 ? -0.992 5.535 9.193 1.00 89.50 103 LYS A N 1
ATOM 821 C CA . LYS A 1 103 ? -1.720 6.348 8.207 1.00 89.50 103 LYS A CA 1
ATOM 822 C C . LYS A 1 103 ? -2.661 5.529 7.327 1.00 89.50 103 LYS A C 1
ATOM 824 O O . LYS A 1 103 ? -3.477 6.105 6.616 1.00 89.50 103 LYS A O 1
ATOM 829 N N . GLY A 1 104 ? -2.532 4.204 7.340 1.00 90.50 104 GLY A N 1
ATOM 830 C CA . GLY A 1 104 ? -3.208 3.311 6.404 1.00 90.50 104 GLY A CA 1
ATOM 831 C C . GLY A 1 104 ? -2.702 3.438 4.965 1.00 90.50 104 GLY A C 1
ATOM 832 O O . GLY A 1 104 ? -3.409 3.042 4.042 1.00 90.50 104 GLY A O 1
ATOM 833 N N . ASP A 1 105 ? -1.520 4.027 4.755 1.00 96.06 105 ASP A N 1
ATOM 834 C CA . ASP A 1 105 ? -0.940 4.183 3.420 1.00 96.06 105 ASP A CA 1
ATOM 835 C C . ASP A 1 105 ? -0.374 2.846 2.927 1.00 96.06 105 ASP A C 1
ATOM 837 O O . ASP A 1 105 ? 0.278 2.108 3.674 1.00 96.06 105 ASP A O 1
ATOM 841 N N . VAL A 1 106 ? -0.555 2.562 1.639 1.00 96.94 106 VAL A N 1
ATOM 842 C CA . VAL A 1 106 ? 0.077 1.413 0.989 1.00 96.94 106 VAL A CA 1
ATOM 843 C C . VAL A 1 106 ? 1.447 1.828 0.470 1.00 96.94 106 VAL A C 1
ATOM 845 O O . VAL A 1 106 ? 1.574 2.732 -0.358 1.00 96.94 106 VAL A O 1
ATOM 848 N N . ILE A 1 107 ? 2.489 1.154 0.956 1.00 96.81 107 ILE A N 1
ATOM 849 C CA . ILE A 1 107 ? 3.878 1.426 0.585 1.00 96.81 107 ILE A CA 1
ATOM 850 C C . ILE A 1 107 ? 4.413 0.250 -0.223 1.00 96.81 107 ILE A C 1
ATOM 852 O O . ILE A 1 107 ? 4.576 -0.861 0.279 1.00 96.81 107 ILE A O 1
ATOM 856 N N . LEU A 1 108 ? 4.727 0.522 -1.484 1.00 96.94 108 LEU A N 1
ATOM 857 C CA . LEU A 1 108 ? 5.308 -0.433 -2.416 1.00 96.94 108 LEU A CA 1
ATOM 858 C C . LEU A 1 108 ? 6.685 0.046 -2.855 1.00 96.94 108 LEU A C 1
ATOM 860 O O . LEU A 1 108 ? 7.018 1.229 -2.786 1.00 96.94 108 LEU A O 1
ATOM 864 N N . SER A 1 109 ? 7.510 -0.881 -3.320 1.00 96.19 109 SER A N 1
ATOM 865 C CA . SER A 1 109 ? 8.796 -0.570 -3.933 1.00 96.19 109 SER A CA 1
ATOM 866 C C . SER A 1 109 ? 8.924 -1.289 -5.263 1.00 96.19 109 SER A C 1
ATOM 868 O O . SER A 1 109 ? 8.658 -2.481 -5.356 1.00 96.19 109 SER A O 1
ATOM 870 N N . MET A 1 110 ? 9.362 -0.576 -6.293 1.00 95.69 110 MET A N 1
ATOM 871 C CA . MET A 1 110 ? 9.689 -1.171 -7.583 1.00 95.69 110 MET A CA 1
ATOM 872 C C . MET A 1 110 ? 11.176 -1.495 -7.644 1.00 95.69 110 MET A C 1
ATOM 874 O O . MET A 1 110 ? 12.010 -0.632 -7.362 1.00 95.69 110 MET A O 1
ATOM 878 N N . ASP A 1 111 ? 11.495 -2.726 -8.030 1.00 95.38 111 ASP A N 1
ATOM 879 C CA . ASP A 1 111 ? 12.854 -3.171 -8.325 1.00 95.38 111 ASP A CA 1
ATOM 880 C C . ASP A 1 111 ? 12.902 -3.676 -9.766 1.00 95.38 111 ASP A C 1
ATOM 882 O O . ASP A 1 111 ? 12.282 -4.690 -10.102 1.00 95.38 111 ASP A O 1
ATOM 886 N N . PHE A 1 112 ? 13.550 -2.914 -10.643 1.00 95.12 112 PHE A N 1
ATOM 887 C CA . PHE A 1 112 ? 13.503 -3.159 -12.081 1.00 95.12 112 PHE A CA 1
ATOM 888 C C . PHE A 1 112 ? 14.754 -2.669 -12.794 1.00 95.12 112 PHE A C 1
ATOM 890 O O . PHE A 1 112 ? 15.519 -1.855 -12.276 1.00 95.12 112 PHE A O 1
ATOM 897 N N . PHE A 1 113 ? 14.938 -3.138 -14.021 1.00 94.00 113 PHE A N 1
ATOM 898 C CA . PHE A 1 113 ? 15.910 -2.584 -14.944 1.00 94.00 113 PHE A CA 1
ATOM 899 C C . PHE A 1 113 ? 15.239 -2.174 -16.248 1.00 94.00 113 PHE A C 1
ATOM 901 O O . PHE A 1 113 ? 14.210 -2.723 -16.645 1.00 94.00 113 PHE A O 1
ATOM 908 N N . VAL A 1 114 ? 15.860 -1.210 -16.917 1.00 93.38 114 VAL A N 1
ATOM 909 C CA . VAL A 1 114 ? 15.523 -0.818 -18.283 1.00 93.38 114 VAL A CA 1
ATOM 910 C C . VAL A 1 114 ? 16.695 -1.200 -19.165 1.00 93.38 114 VAL A C 1
ATOM 912 O O . VAL A 1 114 ? 17.825 -0.759 -18.929 1.00 93.38 114 VAL A O 1
ATOM 915 N N . LYS A 1 115 ? 16.432 -2.043 -20.157 1.00 94.25 115 LYS A N 1
ATOM 916 C CA . LYS A 1 115 ? 17.398 -2.392 -21.190 1.00 94.25 115 LYS A CA 1
ATOM 917 C C . LYS A 1 115 ? 17.331 -1.335 -22.278 1.00 94.25 115 LYS A C 1
ATOM 919 O O . LYS A 1 115 ? 16.262 -1.089 -22.828 1.00 94.25 115 LYS A O 1
ATOM 924 N N . THR A 1 116 ? 18.457 -0.722 -22.598 1.00 93.50 116 THR A N 1
ATOM 925 C CA . THR A 1 116 ? 18.564 0.325 -23.613 1.00 93.50 116 THR A CA 1
ATOM 926 C C . THR A 1 116 ? 19.537 -0.082 -24.703 1.00 93.50 116 THR A C 1
ATOM 928 O O . THR A 1 116 ? 20.547 -0.742 -24.457 1.00 93.50 116 THR A O 1
ATOM 931 N N . LEU A 1 117 ? 19.218 0.320 -25.926 1.00 94.06 117 LEU A N 1
ATOM 932 C CA . LEU A 1 117 ? 20.105 0.280 -27.071 1.00 94.06 117 LEU A CA 1
ATOM 933 C C . LEU A 1 117 ? 20.760 1.651 -27.219 1.00 94.06 117 LEU A C 1
ATOM 935 O O . LEU A 1 117 ? 20.062 2.656 -27.330 1.00 94.06 117 LEU A O 1
ATOM 939 N N . CYS A 1 118 ? 22.087 1.690 -27.226 1.00 92.69 118 CYS A N 1
ATOM 940 C CA . CYS A 1 118 ? 22.866 2.920 -27.277 1.00 92.69 118 CYS A CA 1
ATOM 941 C C . CYS A 1 118 ? 23.701 2.975 -28.559 1.00 92.69 118 CYS A C 1
ATOM 943 O O . CYS A 1 118 ? 24.466 2.049 -28.851 1.00 92.69 118 CYS A O 1
ATOM 945 N N . SER A 1 119 ? 23.605 4.079 -29.301 1.00 90.44 119 SER A N 1
ATOM 946 C CA . SER A 1 119 ? 24.476 4.332 -30.453 1.00 90.44 119 SER A CA 1
ATOM 947 C C . SER A 1 119 ? 25.884 4.716 -29.986 1.00 90.44 119 SER A C 1
ATOM 949 O O . SER A 1 119 ? 26.068 5.584 -29.131 1.00 90.44 119 SER A O 1
ATOM 951 N N . ARG A 1 120 ? 26.898 4.056 -30.552 1.00 88.25 120 ARG A N 1
ATOM 952 C CA . ARG A 1 120 ? 28.333 4.368 -30.380 1.00 88.25 120 ARG A CA 1
ATOM 953 C C . ARG A 1 120 ? 28.987 4.790 -31.692 1.00 88.25 120 ARG A C 1
ATOM 955 O O . ARG A 1 120 ? 30.209 4.789 -31.816 1.00 88.25 120 ARG A O 1
ATOM 962 N N . THR A 1 121 ? 28.158 5.088 -32.682 1.00 86.00 121 THR A N 1
ATOM 963 C CA . THR A 1 121 ? 28.601 5.429 -34.025 1.00 86.00 121 THR A CA 1
ATOM 964 C C . THR A 1 121 ? 28.743 6.934 -34.130 1.00 86.00 121 THR A C 1
ATOM 966 O O . THR A 1 121 ? 27.866 7.657 -33.682 1.00 86.00 121 THR A O 1
ATOM 969 N N . ASN A 1 122 ? 29.807 7.405 -34.761 1.00 82.75 122 ASN A N 1
ATOM 970 C CA . ASN A 1 122 ? 30.034 8.798 -35.104 1.00 82.75 122 ASN A CA 1
ATOM 971 C C . ASN A 1 122 ? 29.821 8.988 -36.600 1.00 82.75 122 ASN A C 1
ATOM 973 O O . ASN A 1 122 ? 30.209 8.140 -37.412 1.00 82.75 122 ASN A O 1
ATOM 977 N N . LEU A 1 123 ? 29.218 10.118 -36.945 1.00 81.25 123 LEU A N 1
ATOM 978 C CA . LEU A 1 123 ? 28.992 10.534 -38.312 1.00 81.25 123 LEU A CA 1
ATOM 979 C C . LEU A 1 123 ? 30.174 11.379 -38.782 1.00 81.25 123 LEU A C 1
ATOM 981 O O . LEU A 1 123 ? 30.630 12.296 -38.101 1.00 81.25 123 LEU A O 1
ATOM 985 N N . SER A 1 124 ? 30.696 11.076 -39.963 1.00 75.56 124 SER A N 1
ATOM 986 C CA . SER A 1 124 ? 31.651 11.942 -40.649 1.00 75.56 124 SER A CA 1
ATOM 987 C C . SER A 1 124 ? 31.189 12.179 -42.074 1.00 75.56 124 SER A C 1
ATOM 989 O O . SER A 1 124 ? 30.856 11.241 -42.799 1.00 75.56 124 SER A O 1
ATOM 991 N N . HIS A 1 125 ? 31.167 13.445 -42.475 1.00 71.50 125 HIS A N 1
ATOM 992 C CA . HIS A 1 125 ? 30.746 13.841 -43.810 1.00 71.50 125 HIS A CA 1
ATOM 993 C C . HIS A 1 125 ? 31.901 13.699 -44.799 1.00 71.50 125 HIS A C 1
ATOM 995 O O . HIS A 1 125 ? 32.971 14.281 -44.609 1.00 71.50 125 HIS A O 1
ATOM 1001 N N . MET A 1 126 ? 31.670 12.944 -45.871 1.00 71.81 126 MET A N 1
ATOM 1002 C CA . MET A 1 126 ? 32.514 12.964 -47.058 1.00 71.81 126 MET A CA 1
ATOM 1003 C C . MET A 1 126 ? 31.877 13.853 -48.113 1.00 71.81 126 MET A C 1
ATOM 1005 O O . MET A 1 126 ? 30.753 13.602 -48.547 1.00 71.81 126 MET A O 1
ATOM 1009 N N . PHE A 1 127 ? 32.641 14.837 -48.570 1.00 66.06 127 PHE A N 1
ATOM 1010 C CA . PHE A 1 127 ? 32.257 15.673 -49.696 1.00 66.06 127 PHE A CA 1
ATOM 1011 C C . PHE A 1 127 ? 32.839 15.094 -50.977 1.00 66.06 127 PHE A C 1
ATOM 1013 O O . PHE A 1 127 ? 34.037 14.799 -51.050 1.00 66.06 127 PHE A O 1
ATOM 1020 N N . TYR A 1 128 ? 31.995 14.946 -51.992 1.00 68.56 128 TYR A N 1
ATOM 1021 C CA . TYR A 1 128 ? 32.475 14.656 -53.332 1.00 68.56 128 TYR A CA 1
ATOM 1022 C C . TYR A 1 128 ? 33.053 15.937 -53.941 1.00 68.56 128 TYR A C 1
ATOM 1024 O O . TYR A 1 128 ? 32.382 16.964 -54.007 1.00 68.56 128 TYR A O 1
ATOM 1032 N N . ILE A 1 129 ? 34.316 15.884 -54.364 1.00 67.75 129 ILE A N 1
ATOM 1033 C CA . ILE A 1 129 ? 34.948 16.967 -55.117 1.00 67.75 129 ILE A CA 1
ATOM 1034 C C . ILE A 1 129 ? 34.988 16.520 -56.573 1.00 67.75 129 ILE A C 1
ATOM 1036 O O . ILE A 1 129 ? 35.718 15.587 -56.917 1.00 67.75 129 ILE A O 1
ATOM 1040 N N . GLU A 1 130 ? 34.191 17.175 -57.415 1.00 64.44 130 GLU A N 1
ATOM 1041 C CA . GLU A 1 130 ? 34.251 16.959 -58.856 1.00 64.44 130 GLU A CA 1
ATOM 1042 C C . GLU A 1 130 ? 35.638 17.350 -59.386 1.00 64.44 130 GLU A C 1
ATOM 1044 O O . GLU A 1 130 ? 36.149 18.422 -59.045 1.00 64.44 130 GLU A O 1
ATOM 1049 N N . PRO A 1 131 ? 36.269 16.509 -60.223 1.00 61.81 131 PRO A N 1
ATOM 1050 C CA . PRO A 1 131 ? 37.484 16.911 -60.901 1.00 61.81 131 PRO A CA 1
ATOM 1051 C C . PRO A 1 131 ? 37.161 18.054 -61.866 1.00 61.81 131 PRO A C 1
ATOM 1053 O O . PRO A 1 131 ? 36.349 17.894 -62.779 1.00 61.81 131 PRO A O 1
ATOM 1056 N N . THR A 1 132 ? 37.825 19.198 -61.707 1.00 58.41 132 THR A N 1
ATOM 1057 C CA . THR A 1 132 ? 37.830 20.242 -62.732 1.00 58.41 132 THR A CA 1
ATOM 1058 C C . THR A 1 132 ? 38.407 19.664 -64.024 1.00 58.41 132 THR A C 1
ATOM 1060 O O . THR A 1 132 ? 39.472 19.048 -64.023 1.00 58.41 132 THR A O 1
ATOM 1063 N N . SER A 1 133 ? 37.643 19.811 -65.108 1.00 50.84 133 SER A N 1
ATOM 1064 C CA . SER A 1 133 ? 37.889 19.331 -66.476 1.00 50.84 133 SER A CA 1
ATOM 1065 C C . SER A 1 133 ? 39.322 18.857 -66.771 1.00 50.84 133 SER A C 1
ATOM 1067 O O . SER A 1 133 ? 40.204 19.662 -67.061 1.00 50.84 133 SER A O 1
ATOM 1069 N N . GLY A 1 134 ? 39.521 17.535 -66.769 1.00 56.56 134 GLY A N 1
ATOM 1070 C CA . GLY A 1 134 ? 40.724 16.877 -67.294 1.00 56.56 134 GLY A CA 1
ATOM 1071 C C . GLY A 1 134 ? 41.843 16.580 -66.290 1.00 56.56 134 GLY A C 1
ATOM 1072 O O . GLY A 1 134 ? 42.746 15.817 -66.633 1.00 56.56 134 GLY A O 1
ATOM 1073 N N . GLU A 1 135 ? 41.791 17.094 -65.058 1.00 53.16 135 GLU A N 1
ATOM 1074 C CA . GLU A 1 135 ? 42.835 16.838 -64.055 1.00 53.16 135 GLU A CA 1
ATOM 1075 C C . GLU A 1 135 ? 42.526 15.624 -63.160 1.00 53.16 135 GLU A C 1
ATOM 1077 O O . GLU A 1 135 ? 41.413 15.430 -62.665 1.00 53.16 135 GLU A O 1
ATOM 1082 N N . LYS A 1 136 ? 43.545 14.784 -62.928 1.00 60.16 136 LYS A N 1
ATOM 1083 C CA . LYS A 1 136 ? 43.495 13.680 -61.960 1.00 60.16 136 LYS A CA 1
ATOM 1084 C C . LYS A 1 136 ? 43.761 14.237 -60.562 1.00 60.16 136 LYS A C 1
ATOM 1086 O O . LYS A 1 136 ? 44.916 14.312 -60.172 1.00 60.16 136 LYS A O 1
ATOM 1091 N N . ILE A 1 137 ? 42.686 14.531 -59.825 1.00 59.34 137 ILE A N 1
ATOM 1092 C CA . ILE A 1 137 ? 42.678 15.024 -58.432 1.00 59.34 137 ILE A CA 1
ATOM 1093 C C . ILE A 1 137 ? 43.298 16.434 -58.320 1.00 59.34 137 ILE A C 1
ATOM 1095 O O . ILE A 1 137 ? 44.432 16.635 -58.746 1.00 59.34 137 ILE A O 1
ATOM 1099 N N . PRO A 1 138 ? 42.602 17.428 -57.737 1.00 60.62 138 PRO A N 1
ATOM 1100 C CA . PRO A 1 138 ? 43.198 18.746 -57.537 1.00 60.62 138 PRO A CA 1
ATOM 1101 C C . PRO A 1 138 ? 44.475 18.627 -56.688 1.00 60.62 138 PRO A C 1
ATOM 1103 O O . PRO A 1 138 ? 44.446 18.083 -55.584 1.00 60.62 138 PRO A O 1
ATOM 1106 N N . TYR A 1 139 ? 45.601 19.131 -57.208 1.00 59.06 139 TYR A N 1
ATOM 1107 C CA . TYR A 1 139 ? 46.923 19.048 -56.560 1.00 59.06 139 TYR A CA 1
ATOM 1108 C C . TYR A 1 139 ? 46.979 19.828 -55.233 1.00 59.06 139 TYR A C 1
ATOM 1110 O O . TYR A 1 139 ? 47.850 19.592 -54.396 1.00 59.06 139 TYR A O 1
ATOM 1118 N N . GLN A 1 140 ? 46.045 20.764 -55.041 1.00 65.44 140 GLN A N 1
ATOM 1119 C CA . GLN A 1 140 ? 45.864 21.546 -53.823 1.00 65.44 140 GLN A CA 1
ATOM 1120 C C . GLN A 1 140 ? 44.379 21.585 -53.462 1.00 65.44 140 GLN A C 1
ATOM 1122 O O . GLN A 1 140 ? 43.533 21.942 -54.284 1.00 65.44 140 GLN A O 1
ATOM 1127 N N . LEU A 1 141 ? 44.060 21.208 -52.224 1.00 69.06 141 LEU A N 1
ATOM 1128 C CA . LEU A 1 141 ? 42.714 21.359 -51.685 1.00 69.06 141 LEU A CA 1
ATOM 1129 C C . LEU A 1 141 ? 42.419 22.851 -51.442 1.00 69.06 141 LEU A C 1
ATOM 1131 O O . LEU A 1 141 ? 43.330 23.589 -51.062 1.00 69.06 141 LEU A O 1
ATOM 1135 N N . PRO A 1 142 ? 41.164 23.311 -51.613 1.00 72.38 142 PRO A N 1
ATOM 1136 C CA . PRO A 1 142 ? 40.755 24.650 -51.190 1.00 72.38 142 PRO A CA 1
ATOM 1137 C C . PRO A 1 142 ? 41.174 24.938 -49.740 1.00 72.38 142 PRO A C 1
ATOM 1139 O O . PRO A 1 142 ? 41.119 24.033 -48.912 1.00 72.38 142 PRO A O 1
ATOM 1142 N N . GLU A 1 143 ? 41.500 26.193 -49.403 1.00 73.81 143 GLU A N 1
ATOM 1143 C CA . GLU A 1 143 ? 41.992 26.612 -48.069 1.00 73.81 143 GLU A CA 1
ATOM 1144 C C . GLU A 1 143 ? 41.133 26.069 -46.906 1.00 73.81 143 GLU A C 1
ATOM 1146 O O . GLU A 1 143 ? 41.657 25.626 -45.885 1.00 73.81 143 GLU A O 1
ATOM 1151 N N . LYS A 1 144 ? 39.804 26.012 -47.090 1.00 75.50 144 LYS A N 1
ATOM 1152 C CA . LYS A 1 144 ? 38.842 25.451 -46.120 1.00 75.50 144 LYS A CA 1
ATOM 1153 C C . LYS A 1 144 ? 39.024 23.953 -45.814 1.00 75.50 144 LYS A C 1
ATOM 1155 O O . LYS A 1 144 ? 38.441 23.460 -44.857 1.00 75.50 144 LYS A O 1
ATOM 1160 N N . TYR A 1 145 ? 39.796 23.235 -46.624 1.00 73.25 145 TYR A N 1
ATOM 1161 C CA . TYR A 1 145 ? 40.060 21.799 -46.527 1.00 73.25 145 TYR A CA 1
ATOM 1162 C C . TYR A 1 145 ? 41.560 21.482 -46.430 1.00 73.25 145 TYR A C 1
ATOM 1164 O O . TYR A 1 145 ? 41.946 20.337 -46.642 1.00 73.25 145 TYR A O 1
ATOM 1172 N N . LYS A 1 146 ? 42.420 22.459 -46.112 1.00 73.62 146 LYS A N 1
ATOM 1173 C CA . LYS A 1 146 ? 43.882 22.258 -46.057 1.00 73.62 146 LYS A CA 1
ATOM 1174 C C . LYS A 1 146 ? 44.335 21.149 -45.097 1.00 73.62 146 LYS A C 1
ATOM 1176 O O . LYS A 1 146 ? 45.330 20.487 -45.363 1.00 73.62 146 LYS A O 1
ATOM 1181 N N . ASP A 1 147 ? 43.571 20.920 -44.029 1.00 77.06 147 ASP A N 1
ATOM 1182 C CA . ASP A 1 147 ? 43.832 19.881 -43.024 1.00 77.06 147 ASP A CA 1
ATOM 1183 C C . ASP A 1 147 ? 43.036 18.583 -43.283 1.00 77.06 147 ASP A C 1
ATOM 1185 O O . ASP A 1 147 ? 43.077 17.644 -42.482 1.00 77.06 147 ASP A O 1
ATOM 1189 N N . ALA A 1 148 ? 42.280 18.509 -44.386 1.00 72.25 148 ALA A N 1
ATOM 1190 C CA . ALA A 1 148 ? 41.490 17.332 -44.726 1.00 72.25 148 ALA A CA 1
ATOM 1191 C C . ALA A 1 148 ? 42.384 16.185 -45.223 1.00 72.25 148 ALA A C 1
ATOM 1193 O O . ALA A 1 148 ? 43.371 16.387 -45.929 1.00 72.25 148 ALA A O 1
ATOM 1194 N N . LYS A 1 149 ? 42.013 14.947 -44.880 1.00 71.94 149 LYS A N 1
ATOM 1195 C CA . LYS A 1 149 ? 42.713 13.735 -45.329 1.00 71.94 149 LYS A CA 1
ATOM 1196 C C . LYS A 1 149 ? 41.969 13.115 -46.519 1.00 71.94 149 LYS A C 1
ATOM 1198 O O . LYS A 1 149 ? 40.756 12.926 -46.413 1.00 71.94 149 LYS A O 1
ATOM 1203 N N . PRO A 1 150 ? 42.650 12.775 -47.629 1.00 69.56 150 PRO A N 1
ATOM 1204 C CA . PRO A 1 150 ? 41.997 12.164 -48.781 1.00 69.56 150 PRO A CA 1
ATOM 1205 C C . PRO A 1 150 ? 41.532 10.739 -48.455 1.00 69.56 150 PRO A C 1
ATOM 1207 O O . PRO A 1 150 ? 42.269 9.953 -47.858 1.00 69.56 150 PRO A O 1
ATOM 1210 N N . VAL A 1 151 ? 40.320 10.396 -48.890 1.00 69.25 151 VAL A N 1
ATOM 1211 C CA . VAL A 1 151 ? 39.758 9.040 -48.814 1.00 69.25 151 VAL A CA 1
ATOM 1212 C C . VAL A 1 151 ? 39.515 8.554 -50.239 1.00 69.25 151 VAL A C 1
ATOM 1214 O O . VAL A 1 151 ? 38.820 9.212 -51.011 1.00 69.25 151 VAL A O 1
ATOM 1217 N N . PHE A 1 152 ? 40.092 7.408 -50.601 1.00 67.12 152 PHE A N 1
ATOM 1218 C CA . PHE A 1 152 ? 39.964 6.833 -51.940 1.00 67.12 152 PHE A CA 1
ATOM 1219 C C . PHE A 1 152 ? 38.858 5.775 -51.962 1.00 67.12 152 PHE A C 1
ATOM 1221 O O . PHE A 1 152 ? 38.906 4.808 -51.206 1.00 67.12 152 PHE A O 1
ATOM 1228 N N . TYR A 1 153 ? 37.884 5.943 -52.856 1.00 66.88 153 TYR A N 1
ATOM 1229 C CA . TYR A 1 153 ? 36.815 4.975 -53.106 1.00 66.88 153 TYR A CA 1
ATOM 1230 C C . TYR A 1 153 ? 36.976 4.375 -54.507 1.00 66.88 153 TYR A C 1
ATOM 1232 O O . TYR A 1 153 ? 37.074 5.104 -55.496 1.00 66.88 153 TYR A O 1
ATOM 1240 N N . HIS A 1 154 ? 37.020 3.045 -54.604 1.00 65.00 154 HIS A N 1
ATOM 1241 C CA . HIS A 1 154 ? 37.106 2.348 -55.886 1.00 65.00 154 HIS A CA 1
ATOM 1242 C C . HIS A 1 154 ? 35.700 2.117 -56.454 1.00 65.00 154 HIS A C 1
ATOM 1244 O O . HIS A 1 154 ? 34.973 1.233 -56.006 1.00 65.00 154 HIS A O 1
ATOM 1250 N N . TYR A 1 155 ? 35.318 2.928 -57.440 1.00 62.66 155 TYR A N 1
ATOM 1251 C CA . TYR A 1 155 ? 34.007 2.862 -58.082 1.00 62.66 155 TYR A CA 1
ATOM 1252 C C . TYR A 1 155 ? 33.806 1.550 -58.860 1.00 62.66 155 TYR A C 1
ATOM 1254 O O . TYR A 1 155 ? 34.572 1.238 -59.773 1.00 62.66 155 TYR A O 1
ATOM 1262 N N . GLN A 1 156 ? 32.729 0.821 -58.549 1.00 66.75 156 GLN A N 1
ATOM 1263 C CA . GLN A 1 156 ? 32.284 -0.359 -59.294 1.00 66.75 156 GLN A CA 1
ATOM 1264 C C . GLN A 1 156 ? 30.828 -0.183 -59.745 1.00 66.75 156 GLN A C 1
ATOM 1266 O O . GLN A 1 156 ? 29.911 -0.150 -58.930 1.00 66.75 156 GLN A O 1
ATOM 1271 N N . LYS A 1 157 ? 30.619 -0.123 -61.066 1.00 58.84 157 LYS A N 1
ATOM 1272 C CA . LYS A 1 157 ? 29.349 0.229 -61.731 1.00 58.84 157 LYS A CA 1
ATOM 1273 C C . LYS A 1 157 ? 28.080 -0.529 -61.263 1.00 58.84 157 LYS A C 1
ATOM 1275 O O . LYS A 1 157 ? 27.025 0.097 -61.286 1.00 58.84 157 LYS A O 1
ATOM 1280 N N . PRO A 1 158 ? 28.114 -1.817 -60.852 1.00 60.03 158 PRO A N 1
ATOM 1281 C CA . PRO A 1 158 ? 26.915 -2.507 -60.357 1.00 60.03 158 PRO A CA 1
ATOM 1282 C C . PRO A 1 158 ? 26.654 -2.346 -58.845 1.00 60.03 158 PRO A C 1
ATOM 1284 O O . PRO A 1 158 ? 25.614 -2.796 -58.377 1.00 60.03 158 PRO A O 1
ATOM 1287 N N . LEU A 1 159 ? 27.574 -1.743 -58.079 1.00 56.53 159 LEU A N 1
ATOM 1288 C CA . LEU A 1 159 ? 27.530 -1.669 -56.604 1.00 56.53 159 LEU A CA 1
ATOM 1289 C C . LEU A 1 159 ? 27.628 -0.233 -56.054 1.00 56.53 159 LEU A C 1
ATOM 1291 O O . LEU A 1 159 ? 27.729 -0.033 -54.846 1.00 56.53 159 LEU A O 1
ATOM 1295 N N . SER A 1 160 ? 27.628 0.773 -56.926 1.00 59.19 160 SER A N 1
ATOM 1296 C CA . SER A 1 160 ? 27.815 2.179 -56.559 1.00 59.19 160 SER A CA 1
ATOM 1297 C C . SER A 1 160 ? 26.493 2.948 -56.540 1.00 59.19 160 SER A C 1
ATOM 1299 O O . SER A 1 160 ? 25.733 2.873 -57.509 1.00 59.19 160 SER A O 1
ATOM 1301 N N . SER A 1 161 ? 26.253 3.746 -55.495 1.00 58.69 161 SER A N 1
ATOM 1302 C CA . SER A 1 161 ? 25.166 4.731 -55.473 1.00 58.69 161 SER A CA 1
ATOM 1303 C C . SER A 1 161 ? 25.394 5.823 -56.528 1.00 58.69 161 SER A C 1
ATOM 1305 O O . SER A 1 161 ? 26.531 6.183 -56.845 1.00 58.69 161 SER A O 1
ATOM 1307 N N . GLN A 1 162 ? 24.308 6.344 -57.107 1.00 58.84 162 GLN A N 1
ATOM 1308 C CA . GLN A 1 162 ? 24.372 7.550 -57.936 1.00 58.84 162 GLN A CA 1
ATOM 1309 C C . GLN A 1 162 ? 24.753 8.722 -57.014 1.00 58.84 162 GLN A C 1
ATOM 1311 O O . GLN A 1 162 ? 24.149 8.896 -55.960 1.00 58.84 162 GLN A O 1
ATOM 1316 N N . GLN A 1 163 ? 25.830 9.427 -57.356 1.00 57.94 163 GLN A N 1
ATOM 1317 C CA . GLN A 1 163 ? 26.599 10.313 -56.475 1.00 57.94 163 GLN A CA 1
ATOM 1318 C C . GLN A 1 163 ? 25.756 11.376 -55.745 1.00 57.94 163 GLN A C 1
ATOM 1320 O O . GLN A 1 163 ? 25.095 12.196 -56.375 1.00 57.94 163 GLN A O 1
ATOM 1325 N N . ALA A 1 164 ? 25.873 11.392 -54.416 1.00 54.91 164 ALA A N 1
ATOM 1326 C CA . ALA A 1 164 ? 25.584 12.504 -53.509 1.00 54.91 164 ALA A CA 1
ATOM 1327 C C . ALA A 1 164 ? 26.503 12.366 -52.276 1.00 54.91 164 ALA A C 1
ATOM 1329 O O . ALA A 1 164 ? 27.162 11.330 -52.123 1.00 54.91 164 ALA A O 1
ATOM 1330 N N . ASP A 1 165 ? 26.575 13.403 -51.433 1.00 58.84 165 ASP A N 1
ATOM 1331 C CA . ASP A 1 165 ? 27.341 13.415 -50.177 1.00 58.84 165 ASP A CA 1
ATOM 1332 C C . ASP A 1 165 ? 27.206 12.088 -49.410 1.00 58.84 165 ASP A C 1
ATOM 1334 O O . ASP A 1 165 ? 26.103 11.576 -49.213 1.00 58.84 165 ASP A O 1
ATOM 1338 N N . MET A 1 166 ? 28.337 11.520 -48.982 1.00 69.81 166 MET A N 1
ATOM 1339 C CA . MET A 1 166 ? 28.360 10.242 -48.268 1.00 69.81 166 MET A CA 1
ATOM 1340 C C . MET A 1 166 ? 28.551 10.464 -46.771 1.00 69.81 166 MET A C 1
ATOM 1342 O O . MET A 1 166 ? 29.326 11.317 -46.329 1.00 69.81 166 MET A O 1
ATOM 1346 N N . TRP A 1 167 ? 27.880 9.635 -45.982 1.00 70.81 167 TRP A N 1
ATOM 1347 C CA . TRP A 1 167 ? 28.073 9.552 -44.543 1.00 70.81 167 TRP A CA 1
ATOM 1348 C C . TRP A 1 167 ? 28.951 8.351 -44.210 1.00 70.81 167 TRP A C 1
ATOM 1350 O O . TRP A 1 167 ? 28.583 7.210 -44.487 1.00 70.81 167 TRP A O 1
ATOM 1360 N N . ILE A 1 168 ? 30.111 8.598 -43.602 1.00 76.19 168 ILE A N 1
ATOM 1361 C CA . ILE A 1 168 ? 30.897 7.536 -42.978 1.00 76.19 168 ILE A CA 1
ATOM 1362 C C . ILE A 1 168 ? 30.359 7.335 -41.567 1.00 76.19 168 ILE A C 1
ATOM 1364 O O . ILE A 1 168 ? 30.387 8.251 -40.744 1.00 76.19 168 ILE A O 1
ATOM 1368 N N . LEU A 1 169 ? 29.935 6.107 -41.290 1.00 76.38 169 LEU A N 1
ATOM 1369 C CA . LEU A 1 169 ? 29.650 5.621 -39.948 1.00 76.38 169 LEU A CA 1
ATOM 1370 C C . LEU A 1 169 ? 30.934 5.024 -39.363 1.00 76.38 169 LEU A C 1
ATOM 1372 O O . LEU A 1 169 ? 31.498 4.085 -39.923 1.00 76.38 169 LEU A O 1
ATOM 1376 N N . SER A 1 170 ? 31.417 5.574 -38.251 1.00 78.19 170 SER A N 1
ATOM 1377 C CA . SER A 1 170 ? 32.644 5.122 -37.584 1.00 78.19 170 SER A CA 1
ATOM 1378 C C . SER A 1 170 ? 32.373 4.792 -36.122 1.00 78.19 170 SER A C 1
ATOM 1380 O O . SER A 1 170 ? 31.767 5.590 -35.424 1.00 78.19 170 SER A O 1
ATOM 1382 N N . GLY A 1 171 ? 32.888 3.674 -35.607 1.00 77.31 171 GLY A N 1
ATOM 1383 C CA . GLY A 1 171 ? 32.859 3.367 -34.165 1.00 77.31 171 GLY A CA 1
ATOM 1384 C C . GLY A 1 171 ? 33.884 4.160 -33.337 1.00 77.31 171 GLY A C 1
ATOM 1385 O O . GLY A 1 171 ? 34.287 3.712 -32.266 1.00 77.31 171 GLY A O 1
ATOM 1386 N N . ASN A 1 172 ? 34.392 5.281 -33.867 1.00 75.69 172 ASN A N 1
ATOM 1387 C CA . ASN A 1 172 ? 35.370 6.167 -33.227 1.00 75.69 172 ASN A CA 1
ATOM 1388 C C . ASN A 1 172 ? 36.595 5.425 -32.654 1.00 75.69 172 ASN A C 1
ATOM 1390 O O . ASN A 1 172 ? 36.953 5.551 -31.483 1.00 75.69 172 ASN A O 1
ATOM 1394 N N . GLY A 1 173 ? 37.211 4.580 -33.487 1.00 74.81 173 GLY A N 1
ATOM 1395 C CA . GLY A 1 173 ? 38.373 3.771 -33.106 1.00 74.81 173 GLY A CA 1
ATOM 1396 C C . GLY A 1 173 ? 38.041 2.462 -32.379 1.00 74.81 173 GLY A C 1
ATOM 1397 O O . GLY A 1 173 ? 38.961 1.747 -31.986 1.00 74.81 173 GLY A O 1
ATOM 1398 N N . LYS A 1 174 ? 36.757 2.115 -32.221 1.00 79.38 174 LYS A N 1
ATOM 1399 C CA . LYS A 1 174 ? 36.295 0.835 -31.664 1.00 79.38 174 LYS A CA 1
ATOM 1400 C C . LYS A 1 174 ? 35.483 0.035 -32.695 1.00 79.38 174 LYS A C 1
ATOM 1402 O O . LYS A 1 174 ? 34.828 0.631 -33.547 1.00 79.38 174 LYS A O 1
ATOM 1407 N N . PRO A 1 175 ? 35.478 -1.309 -32.606 1.00 82.25 175 PRO A N 1
ATOM 1408 C CA . PRO A 1 175 ? 34.646 -2.160 -33.460 1.00 82.25 175 PRO A CA 1
ATOM 1409 C C . PRO A 1 175 ? 33.170 -2.221 -33.020 1.00 82.25 175 PRO A C 1
ATOM 1411 O O . PRO A 1 175 ? 32.376 -2.898 -33.660 1.00 82.25 175 PRO A O 1
ATOM 1414 N N . THR A 1 176 ? 32.794 -1.572 -31.914 1.00 83.25 176 THR A N 1
ATOM 1415 C CA . THR A 1 176 ? 31.431 -1.607 -31.362 1.00 83.25 176 THR A CA 1
ATOM 1416 C C . THR A 1 176 ? 30.647 -0.373 -31.803 1.00 83.25 176 THR A C 1
ATOM 1418 O O . THR A 1 176 ? 30.975 0.737 -31.398 1.00 83.25 176 THR A O 1
ATOM 1421 N N . PHE A 1 177 ? 29.596 -0.574 -32.600 1.00 85.88 177 PHE A N 1
ATOM 1422 C CA . PHE A 1 177 ? 28.751 0.497 -33.163 1.00 85.88 177 PHE A CA 1
ATOM 1423 C C . PHE A 1 177 ? 27.454 0.712 -32.370 1.00 85.88 177 PHE A C 1
ATOM 1425 O O . PHE A 1 177 ? 26.880 1.802 -32.373 1.00 85.88 177 PHE A O 1
ATOM 1432 N N . ILE A 1 178 ? 27.007 -0.344 -31.688 1.00 90.00 178 ILE A N 1
ATOM 1433 C CA . ILE A 1 178 ? 25.798 -0.404 -30.871 1.00 90.00 178 ILE A CA 1
ATOM 1434 C C . ILE A 1 178 ? 26.155 -1.124 -29.572 1.00 90.00 178 ILE A C 1
ATOM 1436 O O . ILE A 1 178 ? 26.840 -2.148 -29.590 1.00 90.00 178 ILE A O 1
ATOM 1440 N N . GLU A 1 179 ? 25.687 -0.593 -28.451 1.00 92.38 179 GLU A N 1
ATOM 1441 C CA . GLU A 1 179 ? 25.862 -1.179 -27.125 1.00 92.38 179 GLU A CA 1
ATOM 1442 C C . GLU A 1 179 ? 24.496 -1.403 -26.477 1.00 92.38 179 GLU A C 1
ATOM 1444 O O . GLU A 1 179 ? 23.603 -0.574 -26.616 1.00 92.38 179 GLU A O 1
ATOM 1449 N N . ILE A 1 180 ? 24.337 -2.513 -25.756 1.00 94.50 180 ILE A N 1
ATOM 1450 C CA . ILE A 1 180 ? 23.166 -2.744 -24.908 1.00 94.50 180 ILE A CA 1
ATOM 1451 C C . ILE A 1 180 ? 23.564 -2.431 -23.472 1.00 94.50 180 ILE A C 1
ATOM 1453 O O . ILE A 1 180 ? 24.534 -2.997 -22.965 1.00 94.50 180 ILE A O 1
ATOM 1457 N N . GLN A 1 181 ? 22.809 -1.556 -22.817 1.00 94.38 181 GLN A N 1
ATOM 1458 C CA . GLN A 1 181 ? 23.028 -1.195 -21.422 1.00 94.38 181 GLN A CA 1
ATOM 1459 C C . GLN A 1 181 ? 21.817 -1.569 -20.570 1.00 94.38 181 GLN A C 1
ATOM 1461 O O . GLN A 1 181 ? 20.677 -1.509 -21.017 1.00 94.38 181 GLN A O 1
ATOM 1466 N N . ASN A 1 182 ? 22.077 -1.969 -19.325 1.00 93.25 182 ASN A N 1
ATOM 1467 C CA . ASN A 1 182 ? 21.038 -2.206 -18.329 1.00 93.25 182 ASN A CA 1
ATOM 1468 C C . ASN A 1 182 ? 21.121 -1.105 -17.276 1.00 93.25 182 ASN A C 1
ATOM 1470 O O . ASN A 1 182 ? 22.139 -0.961 -16.594 1.00 93.25 182 ASN A O 1
ATOM 1474 N N . HIS A 1 183 ? 20.041 -0.350 -17.125 1.00 92.75 183 HIS A N 1
ATOM 1475 C CA . HIS A 1 183 ? 19.915 0.682 -16.107 1.00 92.75 183 HIS A CA 1
ATOM 1476 C C . HIS A 1 183 ? 19.030 0.167 -14.976 1.00 92.75 183 HIS A C 1
ATOM 1478 O O . HIS A 1 183 ? 17.820 0.036 -15.145 1.00 92.75 183 HIS A O 1
ATOM 1484 N N . TYR A 1 184 ? 19.638 -0.132 -13.831 1.00 91.38 184 TYR A N 1
ATOM 1485 C CA . TYR A 1 184 ? 18.939 -0.661 -12.662 1.00 91.38 184 TYR A CA 1
ATOM 1486 C C . TYR A 1 184 ? 18.323 0.459 -11.817 1.00 91.38 184 TYR A C 1
ATOM 1488 O O . TYR A 1 184 ? 18.946 1.496 -11.582 1.00 91.38 184 TYR A O 1
ATOM 1496 N N . SER A 1 185 ? 17.113 0.218 -11.324 1.00 89.69 185 SER A N 1
ATOM 1497 C CA . SER A 1 185 ? 16.417 1.041 -10.343 1.00 89.69 185 SER A CA 1
ATOM 1498 C C . SER A 1 185 ? 16.043 0.177 -9.152 1.00 89.69 185 SER A C 1
ATOM 1500 O O . SER A 1 185 ? 15.081 -0.587 -9.197 1.00 89.69 185 SER A O 1
ATOM 1502 N N . ASN A 1 186 ? 16.813 0.315 -8.077 1.00 87.19 186 ASN A N 1
ATOM 1503 C CA . ASN A 1 186 ? 16.626 -0.506 -6.892 1.00 87.19 186 ASN A CA 1
ATOM 1504 C C . ASN A 1 186 ? 15.648 0.177 -5.935 1.00 87.19 186 ASN A C 1
ATOM 1506 O O . ASN A 1 186 ? 15.919 1.273 -5.437 1.00 87.19 186 ASN A O 1
ATOM 1510 N N . LYS A 1 187 ? 14.545 -0.511 -5.632 1.00 86.31 187 LYS A N 1
ATOM 1511 C CA . LYS A 1 187 ? 13.577 -0.153 -4.581 1.00 86.31 187 LYS A CA 1
ATOM 1512 C C . LYS A 1 187 ? 13.064 1.290 -4.661 1.00 86.31 187 LYS A C 1
ATOM 1514 O O . LYS A 1 187 ? 13.022 2.010 -3.659 1.00 86.31 187 LYS A O 1
ATOM 1519 N N . LYS A 1 188 ? 12.648 1.729 -5.850 1.00 92.62 188 LYS A N 1
ATOM 1520 C CA . LYS A 1 188 ? 11.937 3.005 -6.001 1.00 92.62 188 LYS A CA 1
ATOM 1521 C C . LYS A 1 188 ? 10.597 2.925 -5.277 1.00 92.62 188 LYS A C 1
ATOM 1523 O O . LYS A 1 188 ? 9.725 2.162 -5.681 1.00 92.62 188 LYS A O 1
ATOM 1528 N N . LYS A 1 189 ? 10.455 3.693 -4.197 1.00 94.12 189 LYS A N 1
ATOM 1529 C CA . LYS A 1 189 ? 9.247 3.698 -3.370 1.00 94.12 189 LYS A CA 1
ATOM 1530 C C . LYS A 1 189 ? 8.086 4.381 -4.085 1.00 94.12 189 LYS A C 1
ATOM 1532 O O . LYS A 1 189 ? 8.260 5.449 -4.668 1.00 94.12 189 LYS A O 1
ATOM 1537 N N . VAL A 1 190 ? 6.914 3.775 -3.968 1.00 95.12 190 VAL A N 1
ATOM 1538 C CA . VAL A 1 190 ? 5.623 4.306 -4.394 1.00 95.12 190 VAL A CA 1
ATOM 1539 C C . VAL A 1 190 ? 4.696 4.234 -3.187 1.00 95.12 190 VAL A C 1
ATOM 1541 O O . VAL A 1 190 ? 4.502 3.163 -2.615 1.00 95.12 190 VAL A O 1
ATOM 1544 N N . THR A 1 191 ? 4.156 5.378 -2.783 1.00 96.44 191 THR A N 1
ATOM 1545 C CA . THR A 1 191 ? 3.210 5.474 -1.669 1.00 96.44 191 THR A CA 1
ATOM 1546 C C . THR A 1 191 ? 1.848 5.832 -2.228 1.00 96.44 191 THR A C 1
ATOM 1548 O O . THR A 1 191 ? 1.719 6.842 -2.919 1.00 96.44 191 THR A O 1
ATOM 1551 N N . ILE A 1 192 ? 0.854 5.003 -1.930 1.00 96.94 192 ILE A N 1
ATOM 1552 C CA . ILE A 1 192 ? -0.547 5.245 -2.260 1.00 96.94 192 ILE A CA 1
ATOM 1553 C C . ILE A 1 192 ? -1.236 5.667 -0.959 1.00 96.94 192 ILE A C 1
ATOM 1555 O O . ILE A 1 192 ? -1.243 4.876 -0.009 1.00 96.94 192 ILE A O 1
ATOM 1559 N N . PRO A 1 193 ? -1.777 6.896 -0.884 1.00 96.12 193 PRO A N 1
ATOM 1560 C CA . PRO A 1 193 ? -2.503 7.360 0.289 1.00 96.12 193 PRO A CA 1
ATOM 1561 C C . PRO A 1 193 ? -3.668 6.437 0.652 1.00 96.12 193 PRO A C 1
ATOM 1563 O O . PRO A 1 193 ? -4.335 5.896 -0.230 1.00 96.12 193 PRO A O 1
ATOM 1566 N N . SER A 1 194 ? -3.956 6.303 1.947 1.00 9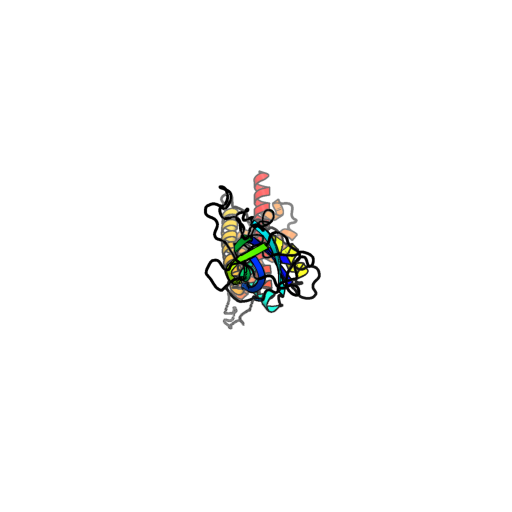4.06 194 SER A N 1
ATOM 1567 C CA . SER A 1 194 ? -5.081 5.491 2.441 1.00 94.06 194 SER A CA 1
ATOM 1568 C C . SER A 1 194 ? -6.425 5.858 1.800 1.00 94.06 194 SER A C 1
ATOM 1570 O O . SER A 1 194 ? -7.207 4.975 1.444 1.00 94.06 194 S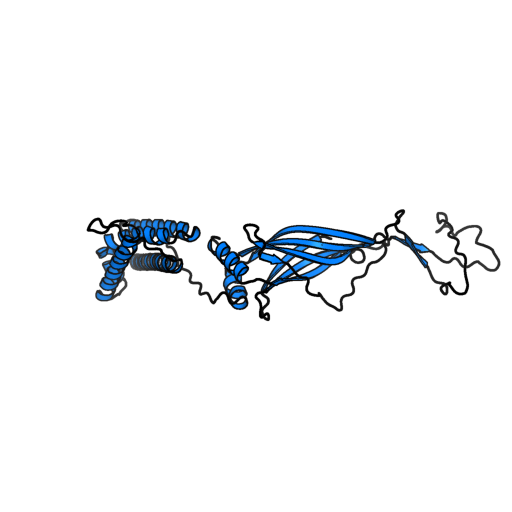ER A O 1
ATOM 1572 N N . SER A 1 195 ? -6.679 7.157 1.600 1.00 93.19 195 SER A N 1
ATOM 1573 C CA . SER A 1 195 ? -7.885 7.661 0.932 1.00 93.19 195 SER A CA 1
ATOM 1574 C C . SER A 1 195 ? -8.023 7.118 -0.483 1.00 93.19 195 SER A C 1
ATOM 1576 O O . SER A 1 195 ? -9.090 6.639 -0.858 1.00 93.19 195 SER A O 1
ATOM 1578 N N . ASP A 1 196 ? -6.939 7.176 -1.245 1.00 94.81 196 ASP A N 1
ATOM 1579 C CA . ASP A 1 196 ? -6.914 6.793 -2.650 1.00 94.81 196 ASP A CA 1
ATOM 1580 C C . ASP A 1 196 ? -7.050 5.275 -2.727 1.00 94.81 196 ASP A C 1
ATOM 1582 O O . ASP A 1 196 ? -7.886 4.754 -3.455 1.00 94.81 196 ASP A O 1
ATOM 1586 N N . TRP A 1 197 ? -6.320 4.542 -1.879 1.00 95.19 197 TRP A N 1
ATOM 1587 C CA . TRP A 1 197 ? -6.428 3.089 -1.796 1.00 95.19 197 TRP A CA 1
ATOM 1588 C C . TRP A 1 197 ? -7.863 2.620 -1.519 1.00 95.19 197 TRP A C 1
ATOM 1590 O O . TRP A 1 197 ? -8.392 1.764 -2.227 1.00 95.19 197 TRP A O 1
ATOM 1600 N N . ILE A 1 198 ? -8.522 3.214 -0.522 1.00 93.25 198 ILE A N 1
ATOM 1601 C CA . ILE A 1 198 ? -9.888 2.856 -0.134 1.00 93.25 198 ILE A CA 1
ATOM 1602 C C . ILE A 1 198 ? -10.905 3.178 -1.237 1.00 93.25 198 ILE A C 1
ATOM 1604 O O . ILE A 1 198 ? -11.803 2.369 -1.486 1.00 93.25 198 ILE A O 1
ATOM 1608 N N . ASN A 1 199 ? -10.798 4.351 -1.862 1.00 91.19 199 ASN A N 1
ATOM 1609 C CA . ASN A 1 199 ? -11.828 4.853 -2.771 1.00 91.19 199 ASN A CA 1
ATOM 1610 C C . ASN A 1 199 ? -11.600 4.439 -4.229 1.00 91.19 199 ASN A C 1
ATOM 1612 O O . ASN A 1 199 ? -12.571 4.148 -4.925 1.00 91.19 199 ASN A O 1
ATOM 1616 N N . ASP A 1 200 ? -10.344 4.354 -4.664 1.00 92.69 200 ASP A N 1
ATOM 1617 C CA . ASP A 1 200 ? -9.987 4.157 -6.070 1.00 92.69 200 ASP A CA 1
ATOM 1618 C C . ASP A 1 200 ? -9.481 2.731 -6.342 1.00 92.69 200 ASP A C 1
ATOM 1620 O O . ASP A 1 200 ? -9.770 2.161 -7.392 1.00 92.69 200 ASP A O 1
ATOM 1624 N N . TYR A 1 201 ? -8.764 2.106 -5.397 1.00 94.44 201 TYR A N 1
ATOM 1625 C CA . TYR A 1 201 ? -8.132 0.792 -5.616 1.00 94.44 201 TYR A CA 1
ATOM 1626 C C . TYR A 1 201 ? -8.995 -0.369 -5.121 1.00 94.44 201 TYR A C 1
ATOM 1628 O O . TYR A 1 201 ? -9.271 -1.306 -5.873 1.00 94.44 201 TYR A O 1
ATOM 1636 N N . CYS A 1 202 ? -9.454 -0.320 -3.869 1.00 92.88 202 CYS A N 1
ATOM 1637 C CA . CYS A 1 202 ? -10.244 -1.385 -3.251 1.00 92.88 202 CYS A CA 1
ATOM 1638 C C . CYS A 1 202 ? -11.489 -1.798 -4.060 1.00 92.88 202 CYS A C 1
ATOM 1640 O O . CYS A 1 202 ? -11.721 -3.010 -4.188 1.00 92.88 202 CYS A O 1
ATOM 1642 N N . PRO A 1 203 ? -12.273 -0.864 -4.646 1.00 90.62 203 PRO A N 1
ATOM 1643 C CA . PRO A 1 203 ? -13.421 -1.230 -5.471 1.00 90.62 203 PRO A CA 1
ATOM 1644 C C . PRO A 1 203 ? -13.015 -1.962 -6.752 1.00 90.62 203 PRO A C 1
ATOM 1646 O O . PRO A 1 203 ? -13.667 -2.939 -7.124 1.00 90.62 203 PRO A O 1
ATOM 1649 N N . VAL A 1 204 ? -11.923 -1.533 -7.395 1.00 92.31 204 VAL A N 1
ATOM 1650 C CA . VAL A 1 204 ? -11.402 -2.139 -8.632 1.00 92.31 204 VAL A CA 1
ATOM 1651 C C . VAL A 1 204 ? -10.841 -3.536 -8.360 1.00 92.31 204 VAL A C 1
ATOM 1653 O O . VAL A 1 204 ? -11.120 -4.480 -9.097 1.00 92.31 204 VAL A O 1
ATOM 1656 N N . PHE A 1 205 ? -10.121 -3.707 -7.251 1.00 93.00 205 PHE A N 1
ATOM 1657 C CA . PHE A 1 205 ? -9.549 -4.993 -6.842 1.00 93.00 205 PHE A CA 1
ATOM 1658 C C . PHE A 1 205 ? -10.553 -5.946 -6.194 1.00 93.00 205 PHE A C 1
ATOM 1660 O O . PHE A 1 205 ? -10.194 -7.081 -5.883 1.00 93.00 205 PHE A O 1
ATOM 1667 N N . LYS A 1 206 ? -11.810 -5.517 -6.013 1.00 88.00 206 LYS A N 1
ATOM 1668 C CA . LYS A 1 206 ? -12.883 -6.303 -5.381 1.00 88.00 206 LYS A CA 1
ATOM 1669 C C . LYS A 1 206 ? -12.522 -6.775 -3.966 1.00 88.00 206 LYS A C 1
ATOM 1671 O O . LYS A 1 206 ? -13.017 -7.805 -3.518 1.00 88.00 206 LYS A O 1
ATOM 1676 N N . ILE A 1 207 ? -11.697 -5.996 -3.262 1.00 86.50 207 ILE A N 1
ATOM 1677 C CA . ILE A 1 207 ? -11.344 -6.225 -1.850 1.00 86.50 207 ILE A CA 1
ATOM 1678 C C . ILE A 1 207 ? -12.572 -5.960 -0.971 1.00 86.50 207 ILE A C 1
ATOM 1680 O O . ILE A 1 207 ? -12.831 -6.671 -0.006 1.00 86.50 207 ILE A O 1
ATOM 1684 N N . GLY A 1 208 ? -13.372 -4.957 -1.340 1.00 80.94 208 GLY A N 1
ATOM 1685 C CA . GLY A 1 208 ? -14.598 -4.610 -0.639 1.00 80.94 208 GLY A CA 1
ATOM 1686 C C . GLY A 1 208 ? -14.973 -3.147 -0.826 1.00 80.94 208 GLY A C 1
ATOM 1687 O O . GLY A 1 208 ? -14.293 -2.389 -1.517 1.00 80.94 208 GLY A O 1
ATOM 1688 N N . LYS A 1 209 ? -16.082 -2.757 -0.196 1.00 77.81 209 LYS A N 1
ATOM 1689 C CA . LYS A 1 209 ? -16.476 -1.356 -0.033 1.00 77.81 209 LYS A CA 1
ATOM 1690 C C . LYS A 1 209 ? -16.234 -0.963 1.412 1.00 77.81 209 LYS A C 1
ATOM 1692 O O . LYS A 1 209 ? -16.654 -1.679 2.317 1.00 77.81 209 LYS A O 1
ATOM 1697 N N . PHE A 1 210 ? -15.602 0.180 1.606 1.00 79.75 210 PHE A N 1
ATOM 1698 C CA . PHE A 1 210 ? -15.280 0.694 2.926 1.00 79.75 210 PHE A CA 1
ATOM 1699 C C . PHE A 1 210 ? -16.076 1.971 3.180 1.00 79.75 210 PHE A C 1
ATOM 1701 O O . PHE A 1 210 ? -16.365 2.732 2.257 1.00 79.75 210 PHE A O 1
ATOM 1708 N N . ILE A 1 211 ? -16.437 2.193 4.440 1.00 76.94 211 ILE A N 1
ATOM 1709 C CA . ILE A 1 211 ? -17.014 3.449 4.914 1.00 76.94 211 ILE A CA 1
ATOM 1710 C C . ILE A 1 211 ? -16.011 4.032 5.898 1.00 76.94 211 ILE A C 1
ATOM 1712 O O . ILE A 1 211 ? -15.640 3.369 6.865 1.00 76.94 211 ILE A O 1
ATOM 1716 N N . VAL A 1 212 ? -15.586 5.265 5.645 1.00 78.56 212 VAL A N 1
ATOM 1717 C CA . VAL A 1 212 ? -14.723 6.021 6.553 1.00 78.56 212 VAL A CA 1
ATOM 1718 C C . VAL A 1 212 ? -15.603 6.999 7.318 1.00 78.56 212 VAL A C 1
ATOM 1720 O O . VAL A 1 212 ? -16.333 7.783 6.713 1.00 78.56 212 VAL A O 1
ATOM 1723 N N . PHE A 1 213 ? -15.551 6.945 8.645 1.00 79.25 213 PHE A N 1
ATOM 1724 C CA . PHE A 1 213 ? -16.163 7.948 9.506 1.00 79.25 213 PHE A CA 1
ATOM 1725 C C . PHE A 1 213 ? -15.105 8.500 10.454 1.00 79.25 213 PHE A C 1
ATOM 1727 O O . PHE A 1 213 ? -14.324 7.759 11.047 1.00 79.25 213 PHE A O 1
ATOM 1734 N N . GLU A 1 214 ? -15.079 9.819 10.589 1.00 79.50 214 GLU A N 1
ATOM 1735 C CA . GLU A 1 214 ? -14.144 10.501 11.472 1.00 79.50 214 GLU A CA 1
ATOM 1736 C C . GLU A 1 214 ? -14.742 10.561 12.876 1.00 79.50 214 GLU A C 1
ATOM 1738 O O . GLU A 1 214 ? -15.772 11.202 13.108 1.00 79.50 214 GLU A O 1
ATOM 1743 N N . CYS A 1 215 ? -14.102 9.888 13.831 1.00 76.69 215 CYS A N 1
ATOM 1744 C CA . CYS A 1 215 ? -14.456 10.019 15.234 1.00 76.69 215 CYS A CA 1
ATOM 1745 C C . CYS A 1 215 ? -13.469 10.962 15.917 1.00 76.69 215 CYS A C 1
ATOM 1747 O O . CYS A 1 215 ? -12.269 10.711 15.978 1.00 76.69 215 CYS A O 1
ATOM 1749 N N . TRP A 1 216 ? -13.983 12.075 16.430 1.00 76.31 216 TRP A N 1
ATOM 1750 C CA . TRP A 1 216 ? -13.161 13.066 17.105 1.00 76.31 216 TRP A CA 1
ATOM 1751 C C . TRP A 1 216 ? -12.782 12.581 18.506 1.00 76.31 216 TRP A C 1
ATOM 1753 O O . TRP A 1 216 ? -13.664 12.359 19.340 1.00 76.31 216 TRP A O 1
ATOM 1763 N N . LEU A 1 217 ? -11.480 12.459 18.775 1.00 72.81 217 LEU A N 1
ATOM 1764 C CA . LEU A 1 217 ? -10.986 12.272 20.132 1.00 72.81 217 LEU A CA 1
ATOM 1765 C C . LEU A 1 217 ? -10.896 13.646 20.819 1.00 72.81 217 LEU A C 1
ATOM 1767 O O . LEU A 1 217 ? -10.165 14.516 20.345 1.00 72.81 217 LEU A O 1
ATOM 1771 N N . PRO A 1 218 ? -11.648 13.882 21.900 1.00 71.50 218 PRO A N 1
ATOM 1772 C CA . PRO A 1 218 ? -11.662 15.175 22.564 1.00 71.50 218 PRO A CA 1
ATOM 1773 C C . PRO A 1 218 ? -10.357 15.502 23.286 1.00 71.50 218 PRO A C 1
ATOM 1775 O O . PRO A 1 218 ? -9.907 14.721 24.120 1.00 71.50 218 PRO A O 1
ATOM 1778 N N . ASP A 1 219 ? -9.851 16.723 23.105 1.00 70.12 219 ASP A N 1
ATOM 1779 C CA . ASP A 1 219 ? -8.941 17.322 24.082 1.00 70.12 219 ASP A CA 1
ATOM 1780 C C . ASP A 1 219 ? -9.739 17.653 25.349 1.00 70.12 219 ASP A C 1
ATOM 1782 O O . ASP A 1 219 ? -10.703 18.431 25.323 1.00 70.12 219 ASP A O 1
ATOM 1786 N N . VAL A 1 220 ? -9.378 17.027 26.470 1.00 69.06 220 VAL A N 1
ATOM 1787 C CA . VAL A 1 220 ? -10.046 17.279 27.750 1.00 69.06 220 VAL A CA 1
ATOM 1788 C C . VAL A 1 220 ? -9.603 18.639 28.273 1.00 69.06 220 VAL A C 1
ATOM 1790 O O . VAL A 1 220 ? -8.450 18.828 28.653 1.00 69.06 220 VAL A O 1
ATOM 1793 N N . VAL A 1 221 ? -10.543 19.582 28.321 1.00 61.09 221 VAL A N 1
ATOM 1794 C CA . VAL A 1 221 ? -10.337 20.924 28.873 1.00 61.09 221 VAL A CA 1
ATOM 1795 C C . VAL A 1 221 ? -11.241 21.091 30.093 1.00 61.09 221 VAL A C 1
ATOM 1797 O O . VAL A 1 221 ? -12.465 21.045 29.969 1.00 61.09 221 VAL A O 1
ATOM 1800 N N . GLY A 1 222 ? -10.643 21.275 31.271 1.00 68.38 222 GLY A N 1
ATOM 1801 C CA . GLY A 1 222 ? -11.356 21.487 32.535 1.00 68.38 222 GLY A CA 1
ATOM 1802 C C . GLY A 1 222 ? -10.762 20.707 33.710 1.00 68.38 222 GLY A C 1
ATOM 1803 O O . GLY A 1 222 ? -9.746 20.029 33.572 1.00 68.38 222 GLY A O 1
ATOM 1804 N N . SER A 1 223 ? -11.407 20.815 34.870 1.00 69.56 223 SER A N 1
ATOM 1805 C CA . SER A 1 223 ? -11.076 20.094 36.104 1.00 69.56 223 SER A CA 1
ATOM 1806 C C . SER A 1 223 ? -12.336 19.472 36.722 1.00 69.56 223 SER A C 1
ATOM 1808 O O . SER A 1 223 ? -13.449 19.940 36.470 1.00 69.56 223 SER A O 1
ATOM 1810 N N . GLY A 1 224 ? -12.161 18.406 37.510 1.00 82.25 224 GLY A N 1
ATOM 1811 C CA . GLY A 1 224 ? -13.237 17.672 38.189 1.00 82.25 224 GLY A CA 1
ATOM 1812 C C . GLY A 1 224 ? -13.429 16.241 37.679 1.00 82.25 224 GLY A C 1
ATOM 1813 O O . GLY A 1 224 ? -12.829 15.837 36.683 1.00 82.25 224 GLY A O 1
ATOM 1814 N N . ASP A 1 225 ? -14.305 15.495 38.352 1.00 84.44 225 ASP A N 1
ATOM 1815 C CA . ASP A 1 225 ? -14.451 14.039 38.199 1.00 84.44 225 ASP A CA 1
ATOM 1816 C C . ASP A 1 225 ? -14.739 13.595 36.752 1.00 84.44 225 ASP A C 1
ATOM 1818 O O . ASP A 1 225 ? -14.172 12.613 36.276 1.00 84.44 225 ASP A O 1
ATOM 1822 N N . ILE A 1 226 ? -15.554 14.352 36.000 1.00 84.50 226 ILE A N 1
ATOM 1823 C CA . ILE A 1 226 ? -15.836 14.065 34.577 1.00 84.50 226 ILE A CA 1
ATOM 1824 C C . ILE A 1 226 ? -14.581 14.228 33.717 1.00 84.50 226 ILE A C 1
ATOM 1826 O O . ILE A 1 226 ? -14.342 13.429 32.814 1.00 84.50 226 ILE A O 1
ATOM 1830 N N . ALA A 1 227 ? -13.786 15.271 33.969 1.00 86.06 227 ALA A N 1
ATOM 1831 C CA . ALA A 1 227 ? -12.575 15.534 33.201 1.00 86.06 227 ALA A CA 1
ATOM 1832 C C . ALA A 1 227 ? -11.516 14.454 33.473 1.00 86.06 227 ALA A C 1
ATOM 1834 O O . ALA A 1 227 ? -10.898 13.956 32.533 1.00 86.06 227 ALA A O 1
ATOM 1835 N N . GLU A 1 228 ? -11.350 14.035 34.730 1.00 88.94 228 GLU A N 1
ATOM 1836 C CA . GLU A 1 228 ? -10.451 12.932 35.090 1.00 88.94 228 GLU A CA 1
ATOM 1837 C C . GLU A 1 228 ? -10.906 11.599 34.483 1.00 88.94 228 GLU A C 1
ATOM 1839 O O . GLU A 1 228 ? -10.097 10.892 33.880 1.00 88.94 228 GLU A O 1
ATOM 1844 N N . MET A 1 229 ? -12.207 11.300 34.549 1.00 90.88 229 MET A N 1
ATOM 1845 C CA . MET A 1 229 ? -12.808 10.124 33.915 1.00 90.88 229 MET A CA 1
ATOM 1846 C C . MET A 1 229 ? -12.568 10.108 32.399 1.00 90.88 229 MET A C 1
ATOM 1848 O O . MET A 1 229 ? -12.144 9.088 31.852 1.00 90.88 229 MET A O 1
ATOM 1852 N N . LEU A 1 230 ? -12.814 11.227 31.707 1.00 90.94 230 LEU A N 1
ATOM 1853 C CA . LEU A 1 230 ? -12.592 11.336 30.262 1.00 90.94 230 LEU A CA 1
ATOM 1854 C C . LEU A 1 230 ? -11.113 11.185 29.912 1.00 90.94 230 LEU A C 1
ATOM 1856 O O . LEU A 1 230 ? -10.793 10.464 28.971 1.00 90.94 230 LEU A O 1
ATOM 1860 N N . LYS A 1 231 ? -10.213 11.810 30.680 1.00 91.38 231 LYS A N 1
ATOM 1861 C CA . LYS A 1 231 ? -8.768 11.690 30.468 1.00 91.38 231 LYS A CA 1
ATOM 1862 C C . LYS A 1 231 ? -8.306 10.239 30.611 1.00 91.38 231 LYS A C 1
ATOM 1864 O O . LYS A 1 231 ? -7.655 9.728 29.706 1.00 91.38 231 LYS A O 1
ATOM 1869 N N . GLY A 1 232 ? -8.707 9.559 31.686 1.00 92.75 232 GLY A N 1
ATOM 1870 C CA . GLY A 1 232 ? -8.386 8.144 31.884 1.00 92.75 232 GLY A CA 1
ATOM 1871 C C . GLY A 1 232 ? -8.967 7.245 30.787 1.00 92.75 232 GLY A C 1
ATOM 1872 O O . GLY A 1 232 ? -8.298 6.327 30.321 1.00 92.75 232 GLY A O 1
ATOM 1873 N N . SER A 1 233 ? -10.179 7.549 30.314 1.00 93.94 233 SER A N 1
ATOM 1874 C CA . SER A 1 233 ? -10.814 6.803 29.219 1.00 93.94 233 SER A CA 1
ATOM 1875 C C . SER A 1 233 ? -10.079 7.002 27.890 1.00 93.94 233 SER A C 1
ATOM 1877 O O . SER A 1 233 ? -9.905 6.051 27.137 1.00 93.94 233 SER A O 1
ATOM 1879 N N . ILE A 1 234 ? -9.612 8.220 27.607 1.00 93.06 234 ILE A N 1
ATOM 1880 C CA . ILE A 1 234 ? -8.801 8.537 26.423 1.00 93.06 234 ILE A CA 1
ATOM 1881 C C . ILE A 1 234 ? -7.456 7.818 26.472 1.00 93.06 234 ILE A C 1
ATOM 1883 O O . ILE A 1 234 ? -7.031 7.262 25.463 1.00 93.06 234 ILE A O 1
ATOM 1887 N N . ASP A 1 235 ? -6.794 7.808 27.627 1.00 93.31 235 ASP A N 1
ATOM 1888 C CA . ASP A 1 235 ? -5.514 7.119 27.782 1.00 93.31 235 ASP A CA 1
ATOM 1889 C C . ASP A 1 235 ? -5.680 5.596 27.617 1.00 93.31 235 ASP A C 1
ATOM 1891 O O . ASP A 1 235 ? -4.856 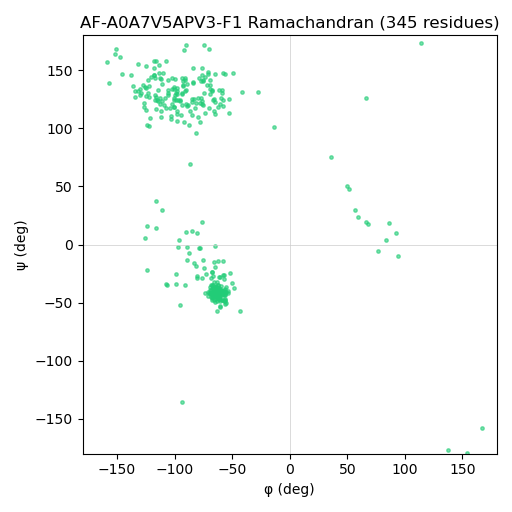4.958 26.963 1.00 93.31 235 ASP A O 1
ATOM 1895 N N . ALA A 1 236 ? -6.789 5.022 28.097 1.00 94.81 236 ALA A N 1
ATOM 1896 C CA . ALA A 1 236 ? -7.142 3.630 27.819 1.00 94.81 236 ALA A CA 1
ATOM 1897 C C . ALA A 1 236 ? -7.422 3.381 26.323 1.00 94.81 236 ALA A C 1
ATOM 1899 O O . ALA A 1 236 ? -6.927 2.402 25.774 1.00 94.81 236 ALA A O 1
ATOM 1900 N N . ILE A 1 237 ? -8.141 4.279 25.636 1.00 94.81 237 ILE A N 1
ATOM 1901 C CA . ILE A 1 237 ? -8.385 4.171 24.185 1.00 94.81 237 ILE A CA 1
ATOM 1902 C C . ILE A 1 237 ? -7.076 4.222 23.386 1.00 94.81 237 ILE A C 1
ATOM 1904 O O . ILE A 1 237 ? -6.925 3.456 22.439 1.00 94.81 237 ILE A O 1
ATOM 1908 N N . LYS A 1 238 ? -6.114 5.072 23.766 1.00 93.12 238 LYS A N 1
ATOM 1909 C CA . LYS A 1 238 ? -4.786 5.100 23.125 1.00 93.12 238 LYS A CA 1
ATOM 1910 C C . LYS A 1 238 ? -4.061 3.766 23.278 1.00 93.12 238 LYS A C 1
ATOM 1912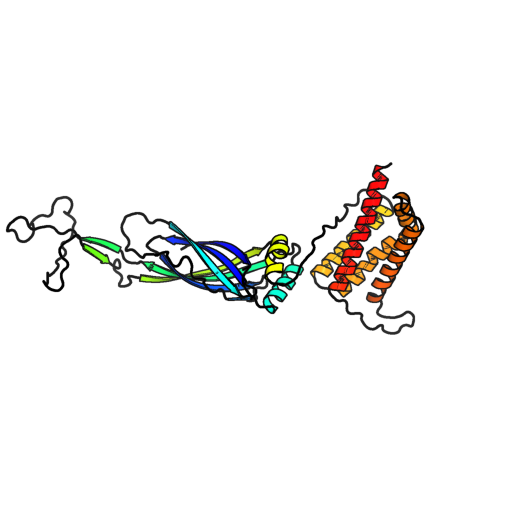 O O . LYS A 1 238 ? -3.475 3.274 22.324 1.00 93.12 238 LYS A O 1
ATOM 1917 N N . LYS A 1 239 ? -4.146 3.148 24.458 1.00 94.69 239 LYS A N 1
ATOM 1918 C CA . LYS A 1 239 ? -3.574 1.817 24.683 1.00 94.69 239 LYS A CA 1
ATOM 1919 C C . LYS A 1 239 ? -4.251 0.756 23.804 1.00 94.69 239 LYS A C 1
ATOM 1921 O O . LYS A 1 239 ? -3.568 -0.015 23.139 1.00 94.69 239 LYS A O 1
ATOM 1926 N N . MET A 1 240 ? -5.585 0.790 23.716 1.00 95.12 240 MET A N 1
ATOM 1927 C CA . MET A 1 240 ? -6.336 -0.073 22.799 1.00 95.12 240 MET A CA 1
ATOM 1928 C C . MET A 1 240 ? -5.901 0.126 21.340 1.00 95.12 240 MET A C 1
ATOM 1930 O O . MET A 1 240 ? -5.797 -0.849 20.607 1.00 95.12 240 MET A O 1
ATOM 1934 N N . GLU A 1 241 ? -5.646 1.365 20.911 1.00 92.50 241 GLU A N 1
ATOM 1935 C CA . GLU A 1 241 ? -5.167 1.685 19.559 1.00 92.50 241 GLU A CA 1
ATOM 1936 C C . GLU A 1 241 ? -3.784 1.078 19.282 1.00 92.50 241 GLU A C 1
ATOM 1938 O O . GLU A 1 241 ? -3.576 0.480 18.228 1.00 92.50 241 GLU A O 1
ATOM 1943 N N . GLU A 1 242 ? -2.853 1.158 20.236 1.00 93.44 242 GLU A N 1
ATOM 1944 C CA . GLU A 1 242 ? -1.530 0.538 20.103 1.00 93.44 242 GLU A CA 1
ATOM 1945 C C . GLU A 1 242 ? -1.621 -0.978 19.897 1.00 93.44 242 GLU A C 1
ATOM 1947 O O . GLU A 1 242 ? -0.911 -1.538 19.058 1.00 93.44 242 GLU A O 1
ATOM 1952 N N . ASP A 1 243 ? -2.487 -1.650 20.651 1.00 93.88 243 ASP A N 1
ATOM 1953 C CA . ASP A 1 243 ? -2.662 -3.099 20.552 1.00 93.88 243 ASP A CA 1
ATOM 1954 C C . ASP A 1 243 ? -3.463 -3.499 19.308 1.00 93.88 243 ASP A C 1
ATOM 1956 O O . ASP A 1 243 ? -3.188 -4.539 18.701 1.00 93.88 243 ASP A O 1
ATOM 1960 N N . LEU A 1 244 ? -4.359 -2.623 18.844 1.00 91.56 244 LEU A N 1
ATOM 1961 C CA . LEU A 1 244 ? -5.040 -2.766 17.562 1.00 91.56 244 LEU A CA 1
ATOM 1962 C C . LEU A 1 244 ? -4.042 -2.744 16.396 1.00 91.56 244 LEU A C 1
ATOM 1964 O O . LEU A 1 244 ? -4.107 -3.612 15.528 1.00 91.56 244 LEU A O 1
ATOM 1968 N N . ILE A 1 245 ? -3.084 -1.810 16.406 1.00 89.00 245 ILE A N 1
ATOM 1969 C CA . ILE A 1 245 ? -2.025 -1.702 15.386 1.00 89.00 245 ILE A CA 1
ATOM 1970 C C . ILE A 1 245 ? -1.112 -2.939 15.395 1.00 89.00 245 ILE A C 1
ATOM 1972 O O . ILE A 1 245 ? -0.657 -3.390 14.342 1.00 89.00 245 ILE A O 1
ATOM 1976 N N . LYS A 1 246 ? -0.840 -3.520 16.570 1.00 90.31 246 LYS A N 1
ATOM 1977 C CA . LYS A 1 246 ? -0.012 -4.737 16.697 1.00 90.31 246 LYS A CA 1
ATOM 1978 C C . LYS A 1 246 ? -0.736 -6.010 16.252 1.00 90.31 246 LYS A C 1
ATOM 1980 O O . LYS A 1 246 ? -0.074 -6.992 15.920 1.00 90.31 246 LYS A O 1
ATOM 1985 N N . GLY A 1 247 ? -2.066 -5.993 16.211 1.00 89.88 247 GLY A N 1
ATOM 1986 C CA . GLY A 1 247 ? -2.884 -7.168 15.922 1.00 89.88 247 GLY A CA 1
ATOM 1987 C C . GLY A 1 247 ? -3.210 -8.027 17.145 1.00 89.88 247 GLY A C 1
ATOM 1988 O O . GLY A 1 247 ? -3.574 -9.193 16.999 1.00 89.88 247 GLY A O 1
ATOM 1989 N N . GLU A 1 248 ? -3.081 -7.469 18.349 1.00 92.94 248 GLU A N 1
ATOM 1990 C CA . GLU A 1 248 ? -3.310 -8.166 19.617 1.00 92.94 248 GLU A CA 1
ATOM 1991 C C . GLU A 1 248 ? -4.795 -8.095 20.011 1.00 92.94 248 GLU A C 1
ATOM 1993 O O . GLU A 1 248 ? -5.191 -7.420 20.961 1.00 92.94 248 GLU A O 1
ATOM 1998 N N . TRP A 1 249 ? -5.654 -8.788 19.255 1.00 94.31 249 TRP A N 1
ATOM 1999 C CA . TRP A 1 249 ? -7.119 -8.642 19.332 1.00 94.31 249 TRP A CA 1
ATOM 2000 C C . TRP A 1 249 ? -7.708 -8.889 20.725 1.00 94.31 249 TRP A C 1
ATOM 2002 O O . TRP A 1 249 ? -8.587 -8.147 21.162 1.00 94.31 249 TRP A O 1
ATOM 2012 N N . ASN A 1 250 ? -7.209 -9.900 21.442 1.00 93.50 250 ASN A N 1
ATOM 2013 C CA . ASN A 1 250 ? -7.639 -10.174 22.815 1.00 93.50 250 ASN A CA 1
ATOM 2014 C C . ASN A 1 250 ? -7.295 -9.004 23.746 1.00 93.50 250 ASN A C 1
ATOM 2016 O O . ASN A 1 250 ? -8.130 -8.597 24.554 1.00 93.50 250 ASN A O 1
ATOM 2020 N N . GLN A 1 251 ? -6.097 -8.433 23.594 1.00 94.25 251 GLN A N 1
ATOM 2021 C CA . GLN A 1 251 ? -5.623 -7.347 24.443 1.00 94.25 251 GLN A CA 1
ATOM 2022 C C . GLN A 1 251 ? -6.446 -6.073 24.240 1.00 94.25 251 GLN A C 1
ATOM 2024 O O . GLN A 1 251 ? -6.778 -5.410 25.216 1.00 94.25 251 GLN A O 1
ATOM 2029 N N . VAL A 1 252 ? -6.878 -5.782 23.008 1.00 95.69 252 VAL A N 1
ATOM 2030 C CA . VAL A 1 252 ? -7.785 -4.656 22.717 1.00 95.69 252 VAL A CA 1
ATOM 2031 C C . VAL A 1 252 ? -9.083 -4.766 23.523 1.00 95.69 252 VAL A C 1
ATOM 2033 O O . VAL A 1 252 ? -9.556 -3.781 24.096 1.00 95.69 252 VAL A O 1
ATOM 2036 N N . ILE A 1 253 ? -9.664 -5.968 23.604 1.00 95.12 253 ILE A N 1
ATOM 2037 C CA . ILE A 1 253 ? -10.892 -6.194 24.375 1.00 95.12 253 ILE A CA 1
ATOM 2038 C C . ILE A 1 253 ? -10.619 -6.095 25.878 1.00 95.12 253 ILE A C 1
ATOM 2040 O O . ILE A 1 253 ? -11.413 -5.477 26.593 1.00 95.12 253 ILE A O 1
ATOM 2044 N N . GLU A 1 254 ? -9.511 -6.654 26.364 1.00 93.12 254 GLU A N 1
ATOM 2045 C CA . GLU A 1 254 ? -9.116 -6.537 27.771 1.00 93.12 254 GLU A CA 1
ATOM 2046 C C . GLU A 1 254 ? -8.903 -5.079 28.188 1.00 93.12 254 GLU A C 1
ATOM 2048 O O . GLU A 1 254 ? -9.418 -4.648 29.220 1.00 93.12 254 GLU A O 1
ATOM 2053 N N . ASP A 1 255 ? -8.217 -4.297 27.361 1.00 95.19 255 ASP A N 1
ATOM 2054 C CA . ASP A 1 255 ? -7.903 -2.896 27.626 1.00 95.19 255 ASP A CA 1
ATOM 2055 C C . ASP A 1 255 ? -9.144 -2.002 27.602 1.00 95.19 255 ASP A C 1
ATOM 2057 O O . ASP A 1 255 ? -9.227 -1.033 28.364 1.00 95.19 255 ASP A O 1
ATOM 2061 N N . SER A 1 256 ? -10.170 -2.379 26.827 1.00 96.00 256 SER A N 1
ATOM 2062 C CA . SER A 1 256 ? -11.470 -1.697 26.846 1.00 96.00 256 SER A CA 1
ATOM 2063 C C . SER A 1 256 ? -12.114 -1.685 28.236 1.00 96.00 256 SER A C 1
ATOM 2065 O O . SER A 1 256 ? -12.868 -0.766 28.559 1.00 96.00 256 SER A O 1
ATOM 2067 N N . ARG A 1 257 ? -11.786 -2.657 29.102 1.00 94.69 257 ARG A N 1
ATOM 2068 C CA . ARG A 1 257 ? -12.310 -2.742 30.472 1.00 94.69 257 ARG A CA 1
ATOM 2069 C C . ARG A 1 257 ? -12.060 -1.466 31.264 1.00 94.69 257 ARG A C 1
ATOM 2071 O O . ARG A 1 257 ? -12.959 -1.032 31.979 1.00 94.69 257 ARG A O 1
ATOM 2078 N N . ALA A 1 258 ? -10.880 -0.862 31.124 1.00 95.06 258 ALA A N 1
ATOM 2079 C CA . ALA A 1 258 ? -10.531 0.361 31.841 1.00 95.06 258 ALA A CA 1
ATOM 2080 C C . ALA A 1 258 ? -11.459 1.526 31.459 1.00 95.06 258 ALA A C 1
ATOM 2082 O O . ALA A 1 258 ? -11.886 2.282 32.331 1.00 95.06 258 ALA A O 1
ATOM 2083 N N . VAL A 1 259 ? -11.846 1.624 30.180 1.00 95.50 259 VAL A N 1
ATOM 2084 C CA . VAL A 1 259 ? -12.846 2.599 29.713 1.00 95.50 259 VAL A CA 1
ATOM 2085 C C . VAL A 1 259 ? -14.174 2.356 30.424 1.00 95.50 259 VAL A C 1
ATOM 2087 O O . VAL A 1 259 ? -14.740 3.262 31.034 1.00 95.50 259 VAL A O 1
ATOM 2090 N N . TRP A 1 260 ? -14.668 1.117 30.389 1.00 95.56 260 TRP A N 1
ATOM 2091 C CA . TRP A 1 260 ? -15.975 0.787 30.955 1.00 95.56 260 TRP A CA 1
ATOM 2092 C C . TRP A 1 260 ? -16.023 0.935 32.472 1.00 95.56 260 TRP A C 1
ATOM 2094 O O . TRP A 1 260 ? -17.045 1.352 33.006 1.00 95.56 260 TRP A O 1
ATOM 2104 N N . GLU A 1 261 ? -14.929 0.630 33.165 1.00 94.25 261 GLU A N 1
ATOM 2105 C CA . GLU A 1 261 ? -14.804 0.793 34.611 1.00 94.25 261 GLU A CA 1
ATOM 2106 C C . GLU A 1 261 ? -14.892 2.263 35.025 1.00 94.25 261 GLU A C 1
ATOM 2108 O O . GLU A 1 261 ? -15.667 2.604 35.919 1.00 94.25 261 GLU A O 1
ATOM 2113 N N . LEU A 1 262 ? -14.162 3.143 34.332 1.00 93.94 262 LEU A N 1
ATOM 2114 C CA . LEU A 1 262 ? -14.195 4.584 34.586 1.00 93.94 262 LEU A CA 1
ATOM 2115 C C . LEU A 1 262 ? -15.592 5.165 34.364 1.00 93.94 262 LEU A C 1
ATOM 2117 O O . LEU A 1 262 ? -16.085 5.906 35.212 1.00 93.94 262 LEU A O 1
ATOM 2121 N N . LEU A 1 263 ? -16.243 4.796 33.257 1.00 91.69 263 LEU A N 1
ATOM 2122 C CA . LEU A 1 263 ? -17.589 5.276 32.946 1.00 91.69 263 LEU A CA 1
ATOM 2123 C C . LEU A 1 263 ? -18.628 4.734 33.939 1.00 91.69 263 LEU A C 1
ATOM 2125 O O . LEU A 1 263 ? -19.440 5.490 34.466 1.00 91.69 263 LEU A O 1
ATOM 2129 N N . LYS A 1 264 ? -18.575 3.437 34.254 1.00 89.38 264 LYS A N 1
ATOM 2130 C CA . LYS A 1 264 ? -19.482 2.794 35.213 1.00 89.38 264 LYS A CA 1
ATOM 2131 C C . LYS A 1 264 ? -19.383 3.412 36.608 1.00 89.38 264 LYS A C 1
ATOM 2133 O O . LYS A 1 264 ? -20.406 3.608 37.259 1.00 89.38 264 LYS A O 1
ATOM 2138 N N . ASN A 1 265 ? -18.172 3.703 37.082 1.00 89.25 265 ASN A N 1
ATOM 2139 C CA . ASN A 1 265 ? -17.962 4.260 38.421 1.00 89.25 265 ASN A CA 1
ATOM 2140 C C . ASN A 1 265 ? -18.546 5.676 38.575 1.00 89.25 265 ASN A C 1
ATOM 2142 O O . ASN A 1 265 ? -18.729 6.135 39.699 1.00 89.25 265 ASN A O 1
ATOM 2146 N N . GLN A 1 266 ? -18.876 6.338 37.463 1.00 87.00 266 GLN A N 1
ATOM 2147 C CA . GLN A 1 266 ? -19.464 7.675 37.409 1.00 87.00 266 GLN A CA 1
ATOM 2148 C C . GLN A 1 266 ? -20.927 7.656 36.920 1.00 87.00 266 GLN A C 1
ATOM 2150 O O . GLN A 1 266 ? -21.394 8.631 36.329 1.00 87.00 266 GLN A O 1
ATOM 2155 N N . ASP A 1 267 ? -21.661 6.563 37.176 1.00 87.38 267 ASP A N 1
ATOM 2156 C CA . ASP A 1 267 ? -23.052 6.328 36.740 1.00 87.38 267 ASP A CA 1
ATOM 2157 C C . ASP A 1 267 ? -23.960 7.560 36.913 1.00 87.38 267 ASP A C 1
ATOM 2159 O O . ASP A 1 267 ? -24.490 8.086 35.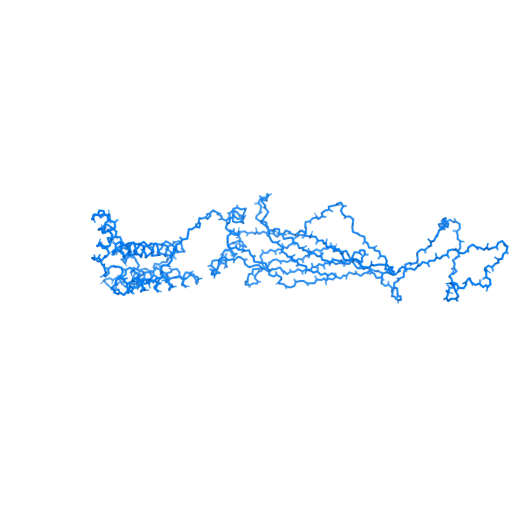934 1.00 87.38 267 ASP A O 1
ATOM 2163 N N . GLU A 1 268 ? -24.075 8.090 38.134 1.00 87.25 268 GLU A N 1
ATOM 2164 C CA . GLU A 1 268 ? -24.945 9.239 38.428 1.00 87.25 268 GLU A CA 1
ATOM 2165 C C . GLU A 1 268 ? -24.538 10.508 37.671 1.00 87.25 268 GLU A C 1
ATOM 2167 O O . GLU A 1 268 ? -25.388 11.286 37.232 1.00 87.25 268 GLU A O 1
ATOM 2172 N N . ILE A 1 269 ? -23.238 10.715 37.465 1.00 86.44 269 ILE A N 1
ATOM 2173 C CA . ILE A 1 269 ? -22.748 11.865 36.709 1.00 86.44 269 ILE A CA 1
ATOM 2174 C C . ILE A 1 269 ? -23.130 11.731 35.233 1.00 86.44 269 ILE A C 1
ATOM 2176 O O . ILE A 1 269 ? -23.606 12.696 34.629 1.00 86.44 269 ILE A O 1
ATOM 2180 N N . ILE A 1 270 ? -22.986 10.532 34.664 1.00 88.19 270 ILE A N 1
ATOM 2181 C CA . ILE A 1 270 ? -23.401 10.249 33.289 1.00 88.19 270 ILE A CA 1
ATOM 2182 C C . ILE A 1 270 ? -24.919 10.405 33.157 1.00 88.19 270 ILE A C 1
ATOM 2184 O O . ILE A 1 270 ? -25.362 11.083 32.230 1.00 88.19 270 ILE A O 1
ATOM 2188 N N . LYS A 1 271 ? -25.726 9.888 34.097 1.00 90.00 271 LYS A N 1
ATOM 2189 C CA . LYS A 1 271 ? -27.191 10.061 34.050 1.00 90.00 271 LYS A CA 1
ATOM 2190 C C . LYS A 1 271 ? -27.594 11.528 34.007 1.00 90.00 271 LYS A C 1
ATOM 2192 O O . LYS A 1 271 ? -28.385 11.940 33.156 1.00 90.00 271 LYS A O 1
ATOM 2197 N N . ASN A 1 272 ? -27.018 12.333 34.896 1.00 89.19 272 ASN A N 1
ATOM 2198 C CA . ASN A 1 272 ? -27.291 13.766 34.965 1.00 89.19 272 ASN A CA 1
ATOM 2199 C C . ASN A 1 272 ? -26.840 14.501 33.694 1.00 89.19 272 ASN A C 1
ATOM 2201 O O . ASN A 1 272 ? -27.524 15.412 33.231 1.00 89.19 272 ASN A O 1
ATOM 2205 N N . LEU A 1 273 ? -25.724 14.086 33.089 1.00 89.00 273 LEU A N 1
ATOM 2206 C CA . LEU A 1 273 ? -25.236 14.649 31.832 1.00 89.00 273 LEU A CA 1
ATOM 2207 C C . LEU A 1 273 ? -26.181 14.347 30.658 1.00 89.00 273 LEU A C 1
ATOM 2209 O O . LEU A 1 273 ? -26.505 15.235 29.871 1.00 89.00 273 LEU A O 1
ATOM 2213 N N . ILE A 1 274 ? -26.609 13.091 30.527 1.00 89.75 274 ILE A N 1
ATOM 2214 C CA . ILE A 1 274 ? -27.468 12.637 29.430 1.00 89.75 274 ILE A CA 1
ATOM 2215 C C . ILE A 1 274 ? -28.861 13.266 29.544 1.00 89.75 274 ILE A C 1
ATOM 2217 O O . ILE A 1 274 ? -29.354 13.833 28.567 1.00 89.75 274 ILE A O 1
ATOM 2221 N N . THR A 1 275 ? -29.461 13.232 30.737 1.00 90.81 275 THR A N 1
ATOM 2222 C CA . THR A 1 275 ? -30.773 13.850 31.004 1.00 90.81 275 THR A CA 1
ATOM 2223 C C . THR A 1 275 ? -30.730 15.374 30.897 1.00 90.81 275 THR A C 1
ATOM 2225 O O . THR A 1 275 ? -31.646 15.970 30.333 1.00 90.81 275 THR A O 1
ATOM 2228 N N . GLY A 1 276 ? -29.638 16.011 31.338 1.00 86.81 276 GLY A N 1
ATOM 2229 C CA . GLY A 1 276 ? -29.405 17.447 31.166 1.00 86.81 276 GLY A CA 1
ATOM 2230 C C . GLY A 1 276 ? -29.325 17.889 29.700 1.00 86.81 276 GLY A C 1
ATOM 2231 O O . GLY A 1 276 ? -29.704 19.011 29.383 1.00 86.81 276 GLY A O 1
ATOM 2232 N N . ASP A 1 277 ? -28.904 17.000 28.792 1.00 86.56 277 ASP A N 1
ATOM 2233 C CA . ASP A 1 277 ? -28.901 17.221 27.335 1.00 86.56 277 ASP A CA 1
ATOM 2234 C C . ASP A 1 277 ? -30.262 16.892 26.674 1.00 86.56 277 ASP A C 1
ATOM 2236 O O . ASP A 1 277 ? -30.352 16.802 25.451 1.00 86.56 277 ASP A O 1
ATOM 2240 N N . GLY A 1 278 ? -31.324 16.688 27.466 1.00 88.44 278 GLY A N 1
ATOM 2241 C CA . GLY A 1 278 ? -32.705 16.529 26.995 1.00 88.44 278 GLY A CA 1
ATOM 2242 C C . GLY A 1 278 ? -33.155 15.091 26.727 1.00 88.44 278 GLY A C 1
ATOM 2243 O O . GLY A 1 278 ? -34.221 14.886 26.147 1.00 88.44 278 GLY A O 1
ATOM 2244 N N . TYR A 1 279 ? -32.369 14.086 27.122 1.00 90.56 279 TYR A N 1
ATOM 2245 C CA . TYR A 1 279 ? -32.759 12.686 26.943 1.00 90.56 279 TYR A CA 1
ATOM 2246 C C . TYR A 1 279 ? -33.769 12.268 28.025 1.00 90.56 279 TYR A C 1
ATOM 2248 O O . TYR A 1 279 ? -33.620 12.665 29.186 1.00 90.56 279 TYR A O 1
ATOM 2256 N N . PRO A 1 280 ? -34.770 11.429 27.693 1.00 93.00 280 PRO A N 1
ATOM 2257 C CA . PRO A 1 280 ? -35.629 10.811 28.695 1.00 93.00 280 PRO A CA 1
ATOM 2258 C C . PRO A 1 280 ? -34.811 10.000 29.704 1.00 93.00 280 PRO A C 1
ATOM 2260 O O . PRO A 1 280 ? -33.802 9.389 29.349 1.00 93.00 280 PRO A O 1
ATOM 2263 N N . LYS A 1 281 ? -35.282 9.943 30.955 1.00 91.25 281 LYS A N 1
ATOM 2264 C CA . LYS A 1 281 ? -34.612 9.187 32.023 1.00 91.25 281 LYS A CA 1
ATOM 2265 C C . LYS A 1 281 ? -34.422 7.710 31.658 1.00 91.25 281 LYS A C 1
ATOM 2267 O O . LYS A 1 281 ? -33.333 7.189 31.837 1.00 91.25 281 LYS A O 1
ATOM 2272 N N . GLU A 1 282 ? -35.442 7.087 31.072 1.00 92.69 282 GLU A N 1
ATOM 2273 C CA . GLU A 1 282 ? -35.397 5.693 30.610 1.00 92.69 282 GLU A CA 1
ATOM 2274 C C . GLU A 1 282 ? -34.248 5.446 29.619 1.00 92.69 282 GLU A C 1
ATOM 2276 O O . GLU A 1 282 ? -33.440 4.548 29.824 1.00 92.69 282 GLU A O 1
ATOM 2281 N N . ALA A 1 283 ? -34.077 6.321 28.621 1.00 90.50 283 ALA A N 1
ATOM 2282 C CA . ALA A 1 283 ? -32.975 6.216 27.662 1.00 90.50 283 ALA A CA 1
ATOM 2283 C C . ALA A 1 283 ? -31.592 6.374 28.325 1.00 90.50 283 ALA A C 1
ATOM 2285 O O . ALA A 1 283 ? -30.610 5.780 27.880 1.00 90.50 283 ALA A O 1
ATOM 2286 N N . SER A 1 284 ? -31.503 7.181 29.386 1.00 89.88 284 SER A N 1
ATOM 2287 C CA . SER A 1 284 ? -30.281 7.312 30.179 1.00 89.88 284 SER A CA 1
ATOM 2288 C C . SER A 1 284 ? -29.987 6.059 31.006 1.00 89.88 284 SER A C 1
ATOM 2290 O O . SER A 1 284 ? -28.827 5.660 31.109 1.00 89.88 284 SER A O 1
ATOM 2292 N N . ASP A 1 285 ? -31.017 5.451 31.595 1.00 90.88 285 ASP A N 1
ATOM 2293 C CA . ASP A 1 285 ? -30.894 4.221 32.377 1.00 90.88 285 ASP A CA 1
ATOM 2294 C C . ASP A 1 285 ? -30.477 3.045 31.470 1.00 90.88 285 ASP A C 1
ATOM 2296 O O . ASP A 1 285 ? -29.571 2.288 31.824 1.00 90.88 285 ASP A O 1
ATOM 2300 N N . ASP A 1 286 ? -31.036 2.951 30.258 1.00 93.00 286 ASP A N 1
ATOM 2301 C CA . ASP A 1 286 ? -30.675 1.937 29.256 1.00 93.00 286 ASP A CA 1
ATOM 2302 C C . ASP A 1 286 ? -29.231 2.080 28.754 1.00 93.00 286 ASP A C 1
ATOM 2304 O O . ASP A 1 286 ? -28.508 1.085 28.595 1.00 93.00 286 ASP A O 1
ATOM 2308 N N . LEU A 1 287 ? -28.772 3.318 28.530 1.00 91.25 287 LEU A N 1
ATOM 2309 C CA . LEU A 1 287 ? -27.383 3.578 28.154 1.00 91.25 287 LEU A CA 1
ATOM 2310 C C . LEU A 1 287 ? -26.427 3.109 29.257 1.00 91.25 287 LEU A C 1
ATOM 2312 O O . LEU A 1 287 ? -25.467 2.394 28.970 1.00 91.25 287 LEU A O 1
ATOM 2316 N N . ASN A 1 288 ? -26.708 3.438 30.518 1.00 89.62 288 ASN A N 1
ATOM 2317 C CA . ASN A 1 288 ? -25.864 3.009 31.635 1.00 89.62 288 ASN A CA 1
ATOM 2318 C C . ASN A 1 288 ? -25.934 1.498 31.876 1.00 89.62 288 ASN A C 1
ATOM 2320 O O . ASN A 1 288 ? -24.907 0.868 32.147 1.00 89.62 288 ASN A O 1
ATOM 2324 N N . GLY A 1 289 ? -27.101 0.883 31.670 1.00 92.62 289 GLY A N 1
ATOM 2325 C CA . GLY A 1 289 ? -27.237 -0.571 31.613 1.00 92.62 289 GLY A CA 1
ATOM 2326 C C . GLY A 1 289 ? -26.327 -1.192 30.549 1.00 92.62 289 GLY A C 1
ATOM 2327 O O . GLY A 1 289 ? -25.668 -2.201 30.806 1.00 92.62 289 GLY A O 1
ATOM 2328 N N . SER A 1 290 ? -26.213 -0.556 29.383 1.00 92.62 290 SER A N 1
ATOM 2329 C CA . SER A 1 290 ? -25.325 -0.997 28.301 1.00 92.62 290 SER A CA 1
ATOM 2330 C C . SER A 1 290 ? -23.843 -0.873 28.674 1.00 92.62 290 SER A C 1
ATOM 2332 O O . SER A 1 290 ? -23.082 -1.812 28.436 1.00 92.62 290 SER A O 1
ATOM 2334 N N . LEU A 1 291 ? -23.431 0.216 29.339 1.00 93.62 291 LEU A N 1
ATOM 2335 C CA . LEU A 1 291 ? -22.062 0.372 29.861 1.00 93.62 291 LEU A CA 1
ATOM 2336 C C . LEU A 1 291 ? -21.698 -0.754 30.838 1.00 93.62 291 LEU A C 1
ATOM 2338 O O . LEU A 1 291 ? -20.610 -1.327 30.753 1.00 93.62 291 LEU A O 1
ATOM 2342 N N . GLN A 1 292 ? -22.631 -1.137 31.717 1.00 93.00 292 GLN A N 1
ATOM 2343 C CA . GLN A 1 292 ? -22.435 -2.271 32.620 1.00 93.00 292 GLN A CA 1
ATOM 2344 C C . GLN A 1 292 ? -22.232 -3.581 31.850 1.00 93.00 292 GLN A C 1
ATOM 2346 O O . GLN A 1 292 ? -21.350 -4.367 32.195 1.00 93.00 292 GLN A O 1
ATOM 2351 N N . LYS A 1 293 ? -23.014 -3.824 30.793 1.00 94.88 293 LYS A N 1
ATOM 2352 C CA . LYS A 1 293 ? -22.872 -5.035 29.973 1.00 94.88 293 LYS A CA 1
ATOM 2353 C C . LYS A 1 293 ? -21.561 -5.068 29.192 1.00 94.88 293 LYS A C 1
ATOM 2355 O O . LYS A 1 293 ? -20.986 -6.145 29.060 1.00 94.88 293 LYS A O 1
ATOM 2360 N N . LEU A 1 294 ? -21.060 -3.922 28.736 1.00 94.81 294 LEU A N 1
ATOM 2361 C CA . LEU A 1 294 ? -19.748 -3.811 28.090 1.00 94.81 294 LEU A CA 1
ATOM 2362 C C . LEU A 1 294 ? -18.598 -4.068 29.080 1.00 94.81 294 LEU A C 1
ATOM 2364 O O . LEU A 1 294 ? -17.646 -4.783 28.754 1.00 94.81 294 LEU A O 1
ATOM 2368 N N . PHE A 1 295 ? -18.722 -3.590 30.322 1.00 93.94 295 PHE A N 1
ATOM 2369 C CA . PHE A 1 295 ? -17.798 -3.952 31.400 1.00 93.94 295 PHE A CA 1
ATOM 2370 C C . PHE A 1 295 ? -17.816 -5.464 31.686 1.00 93.94 295 PHE A C 1
ATOM 2372 O O . PHE A 1 295 ? -16.764 -6.097 31.791 1.00 93.94 295 PHE A O 1
ATOM 2379 N N . ASP A 1 296 ? -19.003 -6.068 31.783 1.00 91.38 296 ASP A N 1
ATOM 2380 C CA . ASP A 1 296 ? -19.142 -7.505 32.039 1.00 91.38 296 ASP A CA 1
ATOM 2381 C C . ASP A 1 296 ? -18.587 -8.339 30.874 1.00 91.38 296 ASP A C 1
ATOM 2383 O O . ASP A 1 296 ? -17.982 -9.388 31.094 1.00 91.38 296 ASP A O 1
ATOM 2387 N N . TYR A 1 297 ? -18.787 -7.875 29.636 1.00 91.38 297 TYR A N 1
ATOM 2388 C CA . TYR A 1 297 ? -18.255 -8.492 28.423 1.00 91.38 297 TYR A CA 1
ATOM 2389 C C . TYR A 1 297 ? -16.724 -8.476 28.411 1.00 91.38 297 TYR A C 1
ATOM 2391 O O . TYR A 1 297 ? -16.112 -9.542 28.377 1.00 91.38 297 TYR A O 1
ATOM 2399 N N . SER A 1 298 ? -16.111 -7.294 28.516 1.00 91.50 298 SER A N 1
ATOM 2400 C CA . SER A 1 298 ? -14.647 -7.133 28.520 1.00 91.50 298 SER A CA 1
ATOM 2401 C C . SER A 1 298 ? -13.981 -7.895 29.672 1.00 91.50 298 SER A C 1
ATOM 2403 O O . SER A 1 298 ? -12.936 -8.520 29.500 1.00 91.50 298 SER A O 1
ATOM 2405 N N . SER A 1 299 ? -14.635 -7.962 30.837 1.00 88.50 299 SER A N 1
ATOM 2406 C CA . SER A 1 299 ? -14.143 -8.723 31.991 1.00 88.50 299 SER A CA 1
ATOM 2407 C C . SER A 1 299 ? -13.982 -10.224 31.725 1.00 88.50 299 SER A C 1
ATOM 2409 O O . SER A 1 299 ? -13.118 -10.847 32.340 1.00 88.50 299 SER A O 1
ATOM 2411 N N . LYS A 1 300 ? -14.759 -10.819 30.809 1.00 87.31 300 LYS A N 1
ATOM 2412 C CA . LYS A 1 300 ? -14.632 -12.250 30.469 1.00 87.31 300 LYS A CA 1
ATOM 2413 C C . LYS A 1 300 ? -13.320 -12.590 29.766 1.00 87.31 300 LYS A C 1
ATOM 2415 O O . LYS A 1 300 ? -12.900 -13.736 29.842 1.00 87.31 300 LYS A O 1
ATOM 2420 N N . PHE A 1 301 ? -12.682 -11.615 29.121 1.00 85.31 301 PHE A N 1
ATOM 2421 C CA . PHE A 1 301 ? -11.385 -11.800 28.469 1.00 85.31 301 PHE A CA 1
ATOM 2422 C C . PHE A 1 301 ? -10.233 -11.731 29.479 1.00 85.31 301 PHE A C 1
ATOM 2424 O O . PHE A 1 301 ? -9.248 -12.441 29.342 1.00 85.31 301 PHE A O 1
ATOM 2431 N N . HIS A 1 302 ? -10.409 -10.981 30.569 1.00 74.81 302 HIS A N 1
ATOM 2432 C CA . HIS A 1 302 ? -9.394 -10.822 31.612 1.00 74.81 302 HIS A CA 1
ATOM 2433 C C . HIS A 1 302 ? -9.329 -11.998 32.614 1.00 74.81 302 HIS A C 1
ATOM 2435 O O . HIS A 1 302 ? -8.295 -12.258 33.235 1.00 74.81 302 HIS A O 1
ATOM 2441 N N . HIS A 1 303 ? -10.438 -12.715 32.834 1.00 69.75 303 HIS A N 1
ATOM 2442 C CA . HIS A 1 303 ? -10.529 -13.747 33.872 1.00 69.75 303 HIS A CA 1
ATOM 2443 C C . HIS A 1 303 ? -10.229 -15.159 33.338 1.00 69.75 303 HIS A C 1
ATOM 2445 O O . HIS A 1 303 ? -11.037 -15.762 32.643 1.00 69.75 303 HIS A O 1
ATOM 2451 N N . LYS A 1 304 ? -9.101 -15.746 33.767 1.00 61.91 304 LYS A N 1
ATOM 2452 C CA . LYS A 1 304 ? -8.754 -17.161 33.491 1.00 61.91 304 LYS A CA 1
ATOM 2453 C C . LYS A 1 304 ? -9.534 -18.173 34.341 1.00 61.91 304 LYS A C 1
ATOM 2455 O O . LYS A 1 304 ? -9.489 -19.371 34.070 1.00 61.91 304 LYS A O 1
ATOM 2460 N N . LEU A 1 305 ? -10.209 -17.707 35.393 1.00 55.75 305 LEU A N 1
ATOM 2461 C CA . LEU A 1 305 ? -10.940 -18.531 36.353 1.00 55.75 305 LEU A CA 1
ATOM 2462 C C . LEU A 1 305 ? -12.344 -17.958 36.568 1.00 55.75 305 LEU A C 1
ATOM 2464 O O . LEU A 1 305 ? -12.485 -16.765 36.833 1.00 55.75 305 LEU A O 1
ATOM 2468 N N . ASP A 1 306 ? -13.362 -18.813 36.501 1.00 60.84 306 ASP A N 1
ATOM 2469 C CA . ASP A 1 306 ? -14.734 -18.464 36.886 1.00 60.84 306 ASP A CA 1
ATOM 2470 C C . ASP A 1 306 ? -14.839 -18.278 38.418 1.00 60.84 306 ASP A C 1
ATOM 2472 O O . ASP A 1 306 ? -13.945 -18.675 39.173 1.00 60.84 306 ASP A O 1
ATOM 2476 N N . LYS A 1 307 ? -15.955 -17.725 38.909 1.00 61.38 307 LYS A N 1
ATOM 2477 C CA . LYS A 1 307 ? -16.296 -17.568 40.336 1.00 61.38 307 LYS A CA 1
ATOM 2478 C C . LYS A 1 307 ? -16.170 -18.877 41.131 1.00 61.38 307 LYS A C 1
ATOM 2480 O O . LYS A 1 307 ? -15.913 -18.838 42.331 1.00 61.38 307 LYS A O 1
ATOM 2485 N N . GLU A 1 308 ? -16.287 -20.025 40.462 1.00 69.50 308 GLU A N 1
ATOM 2486 C CA . GLU A 1 308 ? -16.096 -21.371 41.022 1.00 69.50 308 GLU A CA 1
ATOM 2487 C C . GLU A 1 308 ? -14.646 -21.906 40.930 1.00 69.50 308 GLU A C 1
ATOM 2489 O O . GLU A 1 308 ? -14.412 -23.090 41.166 1.00 69.50 308 GLU A O 1
ATOM 2494 N N . LYS A 1 309 ? -13.655 -21.071 40.575 1.00 62.69 309 LYS A N 1
ATOM 2495 C CA . LYS A 1 309 ? -12.240 -21.443 40.337 1.00 62.69 309 LYS A CA 1
ATOM 2496 C C . LYS A 1 309 ? -12.021 -22.486 39.229 1.00 62.69 309 LYS A C 1
ATOM 2498 O O . LYS A 1 309 ? -10.994 -23.165 39.209 1.00 62.69 309 LYS A O 1
ATOM 2503 N N . LYS A 1 310 ? -12.957 -22.613 38.287 1.00 66.25 310 LYS A N 1
ATOM 2504 C CA . LYS A 1 310 ? -12.783 -23.430 37.077 1.00 66.25 310 LYS A CA 1
ATOM 2505 C C . LYS A 1 310 ? -12.055 -22.627 36.008 1.00 66.25 310 LYS A C 1
ATOM 2507 O O . LYS A 1 310 ? -12.366 -21.453 35.826 1.00 66.25 310 LYS A O 1
ATOM 2512 N N . ILE A 1 311 ? -11.118 -23.263 35.303 1.00 65.38 311 ILE A N 1
ATOM 2513 C CA . ILE A 1 311 ? -10.438 -22.658 34.152 1.00 65.38 311 ILE A CA 1
ATOM 2514 C C . ILE A 1 311 ? -11.491 -22.377 33.084 1.00 65.38 311 ILE A C 1
ATOM 2516 O O . ILE A 1 311 ? -12.160 -23.300 32.616 1.00 65.38 311 ILE A O 1
ATOM 2520 N N . MET A 1 312 ? -11.660 -21.104 32.738 1.00 64.62 312 MET A N 1
ATOM 2521 C CA . MET A 1 312 ? -12.528 -20.726 31.631 1.00 64.62 312 MET A CA 1
ATOM 2522 C C . MET A 1 312 ? -11.820 -21.041 30.310 1.00 64.62 312 MET A C 1
ATOM 2524 O O . MET A 1 312 ? -10.603 -20.858 30.221 1.00 64.62 312 MET A O 1
ATOM 2528 N N . PRO A 1 313 ? -12.545 -21.531 29.289 1.00 69.31 313 PRO A N 1
ATOM 2529 C CA . PRO A 1 313 ? -11.969 -21.678 27.963 1.00 69.31 313 PRO A CA 1
ATOM 2530 C C . PRO A 1 313 ? -11.492 -20.308 27.479 1.00 69.31 313 PRO A C 1
ATOM 2532 O O . PRO A 1 313 ? -12.208 -19.314 27.612 1.00 69.31 313 PRO A O 1
ATOM 2535 N N . GLU A 1 314 ? -10.275 -20.263 26.947 1.00 74.88 314 GLU A N 1
ATOM 2536 C CA . GLU A 1 314 ? -9.700 -19.042 26.394 1.00 74.88 314 GLU A CA 1
ATOM 2537 C C . GLU A 1 314 ? -10.576 -18.548 25.240 1.00 74.88 314 GLU A C 1
ATOM 2539 O O . GLU A 1 314 ? -10.821 -19.272 24.270 1.00 74.88 314 GLU A O 1
ATOM 2544 N N . ILE A 1 315 ? -11.091 -17.325 25.370 1.00 85.25 315 ILE A N 1
ATOM 2545 C CA . ILE A 1 315 ? -11.878 -16.698 24.315 1.00 85.25 315 ILE A CA 1
ATOM 2546 C C . ILE A 1 315 ? -10.890 -16.124 23.306 1.00 85.25 315 ILE A C 1
ATOM 2548 O O . ILE A 1 315 ? -10.030 -15.314 23.650 1.00 85.25 315 ILE A O 1
ATOM 2552 N N . LYS A 1 316 ? -11.006 -16.563 22.055 1.00 88.56 316 LYS A N 1
ATOM 2553 C CA . LYS A 1 316 ? -10.188 -16.058 20.958 1.00 88.56 316 LYS A CA 1
ATOM 2554 C C . LYS A 1 316 ? -10.979 -15.003 20.195 1.00 88.56 316 LYS A C 1
ATOM 2556 O O . LYS A 1 316 ? -11.898 -15.356 19.462 1.00 88.56 316 LYS A O 1
ATOM 2561 N N . ALA A 1 317 ? -10.613 -13.743 20.381 1.00 91.19 317 ALA A N 1
ATOM 2562 C CA . ALA A 1 317 ? -11.157 -12.629 19.626 1.00 91.19 317 ALA A CA 1
ATOM 2563 C C . ALA A 1 317 ? -10.689 -12.678 18.172 1.00 91.19 317 ALA A C 1
ATOM 2565 O O . ALA A 1 317 ? -9.526 -12.996 17.882 1.00 91.19 317 ALA A O 1
ATOM 2566 N N . SER A 1 318 ? -11.592 -12.333 17.261 1.00 93.12 318 SER A N 1
ATOM 2567 C CA . SER A 1 318 ? -11.226 -11.958 15.903 1.00 93.12 318 SER A CA 1
ATOM 2568 C C . SER A 1 318 ? -10.981 -10.451 15.805 1.00 93.12 318 SER A C 1
ATOM 2570 O O . SER A 1 318 ? -11.232 -9.671 16.727 1.00 93.12 318 SER A O 1
ATOM 2572 N N . LYS A 1 319 ? -10.482 -10.034 14.646 1.00 90.38 319 LYS A N 1
ATOM 2573 C CA . LYS A 1 319 ? -10.273 -8.627 14.315 1.00 90.38 319 LYS A CA 1
ATOM 2574 C C . LYS A 1 319 ? -11.577 -7.825 14.369 1.00 90.38 319 LYS A C 1
ATOM 2576 O O . LYS A 1 319 ? -11.591 -6.698 14.854 1.00 90.38 319 LYS A O 1
ATOM 2581 N N . GLU A 1 320 ? -12.673 -8.410 13.896 1.00 91.81 320 GLU A N 1
ATOM 2582 C CA . GLU A 1 320 ? -13.997 -7.786 13.887 1.00 91.81 320 GLU A CA 1
ATOM 2583 C C . GLU A 1 320 ? -14.489 -7.495 15.313 1.00 91.81 320 GLU A C 1
ATOM 2585 O O . GLU A 1 320 ? -15.055 -6.427 15.553 1.00 91.81 320 GLU A O 1
ATOM 2590 N N . ASP A 1 321 ? -14.204 -8.388 16.269 1.00 94.62 321 ASP A N 1
ATOM 2591 C CA . ASP A 1 321 ? -14.532 -8.183 17.685 1.00 94.62 321 ASP A CA 1
ATOM 2592 C C . ASP A 1 321 ? -13.763 -6.988 18.273 1.00 94.62 321 ASP A C 1
ATOM 2594 O O . ASP A 1 321 ? -14.337 -6.142 18.968 1.00 94.62 321 ASP A O 1
ATOM 2598 N N . ALA A 1 322 ? -12.464 -6.893 17.962 1.00 94.56 322 ALA A N 1
ATOM 2599 C CA . ALA A 1 322 ? -11.604 -5.796 18.398 1.00 94.56 322 ALA A CA 1
ATOM 2600 C C . ALA A 1 322 ? -12.036 -4.449 17.786 1.00 94.56 322 ALA A C 1
ATOM 2602 O O . ALA A 1 322 ? -12.122 -3.442 18.492 1.00 94.56 322 ALA A O 1
ATOM 2603 N N . TYR A 1 323 ? -12.380 -4.424 16.494 1.00 92.44 323 TYR A N 1
ATOM 2604 C CA . TYR A 1 323 ? -12.895 -3.226 15.819 1.00 92.44 323 TYR A CA 1
ATOM 2605 C C . TYR A 1 323 ? -14.235 -2.768 16.389 1.00 92.44 323 TYR A C 1
ATOM 2607 O O . TYR A 1 323 ? -14.444 -1.566 16.588 1.00 92.44 323 TYR A O 1
ATOM 2615 N N . LEU A 1 324 ? -15.131 -3.707 16.699 1.00 94.44 324 LEU A N 1
ATOM 2616 C CA . LEU A 1 324 ? -16.401 -3.385 17.334 1.00 94.44 324 LEU A CA 1
ATOM 2617 C C . LEU A 1 324 ? -16.174 -2.724 18.695 1.00 94.44 324 LEU A C 1
ATOM 2619 O O . LEU A 1 324 ? -16.683 -1.629 18.929 1.00 94.44 324 LEU A O 1
ATOM 2623 N N . ILE A 1 325 ? -15.397 -3.346 19.589 1.00 95.94 325 ILE A N 1
ATOM 2624 C CA . ILE A 1 325 ? -15.241 -2.798 20.941 1.00 95.94 325 ILE A CA 1
ATOM 2625 C C . ILE A 1 325 ? -14.513 -1.452 20.926 1.00 95.94 325 ILE A C 1
ATOM 2627 O O . ILE A 1 325 ? -14.939 -0.529 21.616 1.00 95.94 325 ILE A O 1
ATOM 2631 N N . TYR A 1 326 ? -13.479 -1.305 20.092 1.00 94.56 326 TYR A N 1
ATOM 2632 C CA . TYR A 1 326 ? -12.717 -0.065 19.964 1.00 94.56 326 TYR A 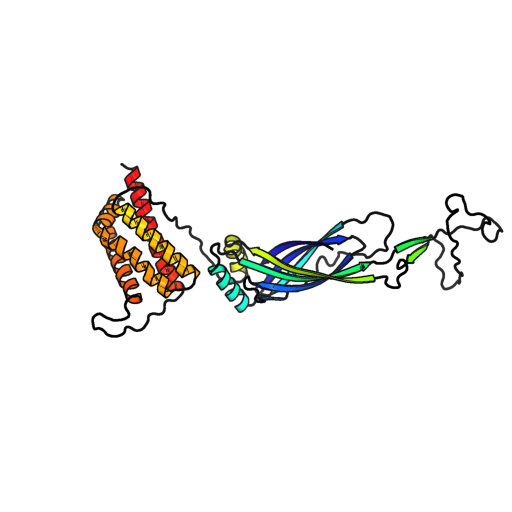CA 1
ATOM 2633 C C . TYR A 1 326 ? -13.580 1.087 19.444 1.00 94.56 326 TYR A C 1
ATOM 2635 O O . TYR A 1 326 ? -13.623 2.160 20.053 1.00 94.56 326 TYR A O 1
ATOM 2643 N N . SER A 1 327 ? -14.330 0.857 18.361 1.00 93.00 327 SER A N 1
ATOM 2644 C CA . SER A 1 327 ? -15.213 1.878 17.785 1.00 93.00 327 SER A CA 1
ATOM 2645 C C . SER A 1 327 ? -16.333 2.285 18.746 1.00 93.00 327 SER A C 1
ATOM 2647 O O . SER A 1 327 ? -16.646 3.475 18.849 1.00 93.00 327 SER A O 1
ATOM 2649 N N . VAL A 1 328 ? -16.892 1.339 19.509 1.00 94.69 328 VAL A N 1
ATOM 2650 C CA . VAL A 1 328 ? -17.900 1.618 20.542 1.00 94.69 328 VAL A CA 1
ATOM 2651 C C . VAL A 1 328 ? -17.296 2.411 21.707 1.00 94.69 328 VAL A C 1
ATOM 2653 O O . VAL A 1 328 ? -17.884 3.417 22.107 1.00 94.69 328 VAL A O 1
ATOM 2656 N N . SER A 1 329 ? -16.111 2.036 22.213 1.00 94.94 329 SER A N 1
ATOM 2657 C CA . SER A 1 329 ? -15.388 2.795 23.251 1.00 94.94 329 SER A CA 1
ATOM 2658 C C . SER A 1 329 ? -15.152 4.238 22.828 1.00 94.94 329 SER A C 1
ATOM 2660 O O . SER A 1 329 ? -15.522 5.166 23.551 1.00 94.94 329 SER A O 1
ATOM 2662 N N . MET A 1 330 ? -14.608 4.436 21.627 1.00 93.25 330 MET A N 1
ATOM 2663 C CA . MET A 1 330 ? -14.325 5.768 21.109 1.00 93.25 330 MET A CA 1
ATOM 2664 C C . MET A 1 330 ? -15.603 6.593 20.913 1.00 93.25 330 MET A C 1
ATOM 2666 O O . MET A 1 330 ? -15.659 7.756 21.317 1.00 93.25 330 MET A O 1
ATOM 2670 N N . SER A 1 331 ? -16.652 5.985 20.358 1.00 92.31 331 SER A N 1
ATOM 2671 C CA . SER A 1 331 ? -17.929 6.660 20.103 1.00 92.31 331 SER A CA 1
ATOM 2672 C C . SER A 1 331 ? -18.610 7.114 21.394 1.00 92.31 331 SER A C 1
ATOM 2674 O O . SER A 1 331 ? -19.122 8.232 21.459 1.00 92.31 331 SER A O 1
ATOM 2676 N N . ILE A 1 332 ? -18.586 6.283 22.441 1.00 92.56 332 ILE A N 1
ATOM 2677 C CA . ILE A 1 332 ? -19.175 6.612 23.745 1.00 92.56 332 ILE A CA 1
ATOM 2678 C C . ILE A 1 332 ? -18.394 7.738 24.428 1.00 92.56 332 ILE A C 1
ATOM 2680 O O . ILE A 1 332 ? -19.000 8.702 24.901 1.00 92.56 332 ILE A O 1
ATOM 2684 N N . VAL A 1 333 ? -17.061 7.668 24.446 1.00 92.31 333 VAL A N 1
ATOM 2685 C CA . VAL A 1 333 ? -16.229 8.725 25.048 1.00 92.31 333 VAL A CA 1
ATOM 2686 C C . VAL A 1 333 ? -16.409 10.053 24.307 1.00 92.31 333 VAL A C 1
ATOM 2688 O O . VAL A 1 333 ? -16.578 11.098 24.943 1.00 92.31 333 VAL A O 1
ATOM 2691 N N . ASN A 1 334 ? -16.467 10.024 22.973 1.00 91.00 334 ASN A N 1
ATOM 2692 C CA . ASN A 1 334 ? -16.762 11.204 22.161 1.00 91.00 334 ASN A CA 1
ATOM 2693 C C . ASN A 1 334 ? -18.165 11.768 22.463 1.00 91.00 334 ASN A C 1
ATOM 2695 O O . ASN A 1 334 ? -18.311 12.971 22.691 1.00 91.00 334 ASN A O 1
ATOM 2699 N N . LEU A 1 335 ? -19.192 10.913 22.548 1.00 90.31 335 LEU A N 1
ATOM 2700 C CA . LEU A 1 335 ? -20.561 11.315 22.890 1.00 90.31 335 LEU A CA 1
ATOM 2701 C C . LEU A 1 335 ? -20.619 12.052 24.235 1.00 90.31 335 LEU A C 1
ATOM 2703 O O . LEU A 1 335 ? -21.180 13.149 24.312 1.00 90.31 335 LEU A O 1
ATOM 2707 N N . ILE A 1 336 ? -20.033 11.461 25.281 1.00 89.62 336 ILE A N 1
ATOM 2708 C CA . ILE A 1 336 ? -20.008 12.028 26.636 1.00 89.62 336 ILE A CA 1
ATOM 2709 C C . ILE A 1 336 ? -19.267 13.366 26.628 1.00 89.62 336 ILE A C 1
ATOM 2711 O O . ILE A 1 336 ? -19.787 14.366 27.126 1.00 89.62 336 ILE A O 1
ATOM 2715 N N . SER A 1 337 ? -18.097 13.428 25.992 1.00 88.75 337 SER A N 1
ATOM 2716 C CA . SER A 1 337 ? -17.320 14.664 25.920 1.00 88.75 337 SER A CA 1
ATOM 2717 C C . SER A 1 337 ? -18.059 15.786 25.186 1.00 88.75 337 SER A C 1
ATOM 2719 O O . SER A 1 337 ? -18.172 16.901 25.699 1.00 88.75 337 SER A O 1
ATOM 2721 N N . LYS A 1 338 ? -18.659 15.507 24.022 1.00 87.81 338 LYS A N 1
ATOM 2722 C CA . LYS A 1 338 ? -19.443 16.509 23.282 1.00 87.81 338 LYS A CA 1
ATOM 2723 C C . LYS A 1 338 ? -20.657 16.999 24.068 1.00 87.81 338 LYS A C 1
ATOM 2725 O O . LYS A 1 338 ? -21.021 18.168 23.942 1.00 87.81 338 LYS A O 1
ATOM 2730 N N . LYS A 1 339 ? -21.302 16.140 24.861 1.00 87.69 339 LYS A N 1
ATOM 2731 C CA . LYS A 1 339 ? -22.406 16.542 25.749 1.00 87.69 339 LYS A CA 1
ATOM 2732 C C . LYS A 1 339 ? -21.917 17.436 26.889 1.00 87.69 339 LYS A C 1
ATOM 2734 O O . LYS A 1 339 ? -22.490 18.501 27.102 1.00 87.69 339 LYS A O 1
ATOM 2739 N N . MET A 1 340 ? -20.810 17.077 27.540 1.00 86.19 340 MET A N 1
ATOM 2740 C CA . MET A 1 340 ? -20.168 17.910 28.566 1.00 86.19 340 MET A CA 1
ATOM 2741 C C . MET A 1 340 ? -19.816 19.300 28.025 1.00 86.19 340 MET A C 1
ATOM 2743 O O . MET A 1 340 ? -20.151 20.311 28.641 1.00 86.19 340 MET A O 1
ATOM 2747 N N . GLN A 1 341 ? -19.191 19.370 26.849 1.00 83.94 341 GLN A N 1
ATOM 2748 C CA . GLN A 1 341 ? -18.825 20.643 26.226 1.00 83.94 341 GLN A CA 1
ATOM 2749 C C . GLN A 1 341 ? -20.037 21.519 25.903 1.00 83.94 341 GLN A C 1
ATOM 2751 O O . GLN A 1 341 ? -19.959 22.738 26.051 1.00 83.94 341 GLN A O 1
ATOM 2756 N N . ARG A 1 342 ? -21.151 20.923 25.462 1.00 83.69 342 ARG A N 1
ATOM 2757 C CA . ARG A 1 342 ? -22.392 21.661 25.193 1.00 83.69 342 ARG A CA 1
ATOM 2758 C C . ARG A 1 342 ? -22.972 22.255 26.472 1.00 83.69 342 ARG A C 1
ATOM 2760 O O . ARG A 1 342 ? -23.207 23.457 26.513 1.00 83.69 342 ARG A O 1
ATOM 2767 N N . LEU A 1 343 ? -23.100 21.456 27.529 1.00 80.12 343 LEU A N 1
ATOM 2768 C CA . LEU A 1 343 ? -23.655 21.912 28.806 1.00 80.12 343 LEU A CA 1
ATOM 2769 C C . LEU A 1 343 ? -22.777 22.961 29.505 1.00 80.12 343 LEU A C 1
ATOM 2771 O O . LEU A 1 343 ? -23.309 23.867 30.141 1.00 80.12 343 LEU A O 1
ATOM 2775 N N . ASN A 1 344 ? -21.453 22.894 29.342 1.00 75.12 344 ASN A N 1
ATOM 2776 C CA . ASN A 1 344 ? -20.537 23.910 29.869 1.00 75.12 344 ASN A CA 1
ATOM 2777 C C . ASN A 1 344 ? -20.578 25.238 29.098 1.00 75.12 344 ASN A C 1
ATOM 2779 O O . ASN A 1 344 ? -20.249 26.260 29.680 1.00 75.12 344 ASN A O 1
ATOM 2783 N N . LYS A 1 345 ? -20.966 25.243 27.814 1.00 64.69 345 LYS A N 1
ATOM 2784 C CA . LYS A 1 345 ? -21.161 26.481 27.030 1.00 64.69 345 LYS A CA 1
ATOM 2785 C C . LYS A 1 345 ? -22.518 27.144 27.274 1.00 64.69 345 LYS A C 1
ATOM 2787 O O . LYS A 1 345 ? -22.700 28.298 26.902 1.00 64.69 345 LYS A O 1
ATOM 2792 N N . SER A 1 346 ? -23.478 26.401 27.821 1.00 56.78 346 SER A N 1
ATOM 2793 C CA . SER A 1 346 ? -24.820 26.892 28.156 1.00 56.78 346 SER A CA 1
ATOM 2794 C C . SER A 1 346 ? -24.926 27.471 29.574 1.00 56.78 346 SER A C 1
ATOM 2796 O O . SER A 1 346 ? -26.001 27.941 29.943 1.00 56.78 346 SER A O 1
ATOM 2798 N N . LYS A 1 347 ? -23.840 27.425 30.353 1.00 51.62 347 LYS A N 1
ATOM 2799 C CA . LYS A 1 347 ? -23.657 28.142 31.622 1.00 51.62 347 LYS A CA 1
ATOM 2800 C C . LYS A 1 347 ? -22.800 29.373 31.377 1.00 51.62 347 LYS A C 1
ATOM 2802 O O . LYS A 1 347 ? -23.064 30.386 32.059 1.00 51.62 347 LYS A O 1
#

Sequence (347 aa):
MQIGKIEAKPVENSINPEMMFEIEITIQKGYEVPLEIAGCILSEDNMKIANIYETINEPNRSLELSAEDQRHREEEKLIIKVIAPLNNKALDHIETLREKNPKGDVILSMDFFVKTLCSRTNLSHMFYIEPTSGEKIPYQLPEKYKDAKPVFYHYQKPLSSQQADMWILSGNGKPTFIEIQNHYSNKKKVTIPSSDWINDYCPVFKIGKFIVFECWLPDVVGSGDIAEMLKGSIDAIKKMEEDLIKGEWNQVIEDSRAVWELLKNQDEIIKNLITGDGYPKEASDDLNGSLQKLFDYSSKFHHKLDKEKKIMPEIKASKEDAYLIYSVSMSIVNLISKKMQRLNKSK

Secondary structure (DSSP, 8-state):
-EEEEEEEEE-TT-SS-EEEEEEEEEEETTTEEEEEEEEEEEETTS-EEEEEEE----TT-------B-SS---EEEEEEEEEEE--HHHHHHHHHHHHHSTT--EEEEEEEEEEEEEE--EEEEEPP-PPPTT-SS-SS--GGGTTPPP------TTTPPPS--EEEEE-TTSS-SEEEEEEEEEEEEEEE-HHHIIIIITTTTTS-------PPPPP--S-SHHHHHHHHHHHHHHHHHHHHHHT-HHHHHHHHHHHHHHHHHTHHHHHHHHHHTT--HHHHHHHHHHHHHHHHHHHHHH-SB-TTSPBPPPP---HHHHHHHHHHHHHHHHHHHHHHHHHHH--

pLDDT: mean 85.03, std 11.83, range [50.84, 97.44]

Foldseek 3Di:
DDKDDKDWAWDQPDPFTKIKIWIKDKDFAQFKDWDDKWFFKAFPVRHTFWIKDWDDDPVPDDGHHDADDPDDRDIDIDITMIMTTGDPVSVVVQQLVLLLDPQSKTKMWIWIKTKMKGFLKHKDKDDDDDDDPPDDDDPADPPVCNVPDDDDDDDDVVPDDDDDIDIDIDSPPDPDGMDIDIGIDGTHMDIGGNVCCQPRRCVSNVVDHDDDDDQDQDDQDDDDLLSVLLVQLSVLLVVLVVCLSVQVQLVNLLSLLSNLVSCLVCLVVQLCLCVVLPDDSVVSVVVSVVSVVSNVRSVVSVDQADPVRDGDPHDDDDSVNSVVSSVVSSNVSSVSVVSVVVVVVVD

Mean predicted aligned error: 11.21 Å